Protein AF-A0A2I0N4V6-F1 (afdb_monomer)

Solvent-accessible surface area (backbone atoms only — not comparable to full-atom values): 14088 Å² total; per-residue (Å²): 135,83,80,84,74,88,67,88,78,75,67,76,87,75,94,71,85,88,76,89,64,88,66,80,96,83,69,76,48,72,68,58,48,54,39,37,42,25,68,52,88,46,103,85,51,80,75,53,73,47,81,49,60,59,88,53,53,82,50,56,56,70,70,54,62,50,59,61,52,52,48,50,40,54,75,69,60,39,62,35,36,45,32,38,36,56,22,25,16,49,41,85,88,52,44,59,81,28,33,33,38,42,53,48,71,45,84,61,58,86,86,66,81,54,67,79,57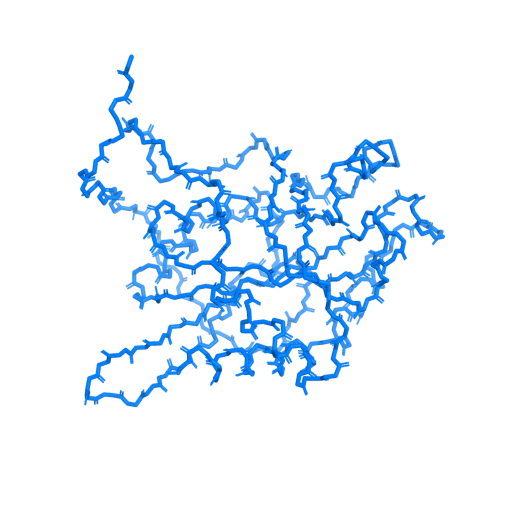,86,90,51,97,76,82,74,83,58,94,70,51,34,33,68,68,56,43,52,26,43,56,53,12,26,57,74,65,72,44,61,64,40,88,45,42,26,37,30,22,38,41,58,87,64,82,67,51,51,66,56,39,60,57,45,39,75,78,27,38,31,36,37,40,55,67,59,45,45,46,54,43,29,50,68,70,69,32,47,31,30,45,44,31,37,20,46,32,54,28,51,75,75,46,87,78,78,94,54,67,69,57,33,39,48,49,49,47,73,40,46,67,57,52,49,52,21,52,56,42,19,50,70,64,74,107

Mean predicted aligned error: 8.94 Å

Sequence (243 aa):
MSEVLTTDHSPPIPRYSSTSAFGALDSWRTSSAILSLATHSSPLTPHSSSLIPHPSLRVPPHLVNYRANIWALKAAKVDKIISVSAVGALKREIAPGEYVVVDDFIDLTKARQSTFFEMEKVHTDVSEPYDPKIRKALLSACKKAGAKAHNGGVYVCTEGPRFETKAEIRMMAQFGDVVGMTGVPEVVLANELKIPYANLCFAANYACGIGKGIMDESKIEKLCADSAKEITAILENAVKILD

Foldseek 3Di:
DDDPDPDPPDFDDDDDDDDDDADDPPDPADFWWKFFFAQDPDPPDPGDGDGGTDPCSPPQQLRDQLLVVLSVCVVVVGQAIEIEGAWAFLDPVQAAQAKEFAFAEDEPADRHPQDSPPPDDDDQDCVRLAAPLLSVLLVVLCVVLVGHYHYYWYEYAHQDPDADDPVVSVVCSVPGGIYHHHVPSNSVHCSNNPRHYIYIYRNLYHGPPPDDDDDDSVSSRVSSNVCSVSVVSSVVSSSVSVD

Nearest PDB structures (foldseek):
  1sd2-assembly1_A  TM=9.539E-01  e=6.572E-19  Homo sapiens
  4ns1-assembly1_C  TM=8.886E-01  e=6.888E-13  Porphyromonas gingivalis ATCC 33277
  8swt-assembly1_A  TM=8.855E-01  e=7.318E-13  Bacteroides fragilis NCTC 9343
  4ns1-assembly1_A  TM=8.868E-01  e=6.888E-13  Porphyromonas gingivalis ATCC 33277
  4uc0-assembly1_A  TM=8.911E-01  e=1.118E-12  Agrobacterium vitis

pLDDT: mean 80.83, std 23.88, range [23.27, 98.81]

Structure (mmCIF, N/CA/C/O backbone):
data_AF-A0A2I0N4V6-F1
#
_entry.id   AF-A0A2I0N4V6-F1
#
loop_
_atom_site.group_PDB
_atom_site.id
_atom_site.type_symbol
_atom_site.label_atom_id
_atom_site.label_alt_id
_atom_site.label_comp_id
_atom_site.label_asym_id
_atom_site.label_entity_id
_atom_site.label_seq_id
_atom_site.pdbx_PDB_ins_code
_atom_site.Cartn_x
_atom_site.Cartn_y
_atom_site.Cartn_z
_atom_site.occupancy
_atom_site.B_iso_or_equiv
_atom_site.auth_seq_id
_atom_site.auth_comp_id
_atom_site.auth_asym_id
_atom_site.auth_atom_id
_atom_site.pdbx_PDB_model_num
ATOM 1 N N . MET A 1 1 ? -7.223 -20.946 -27.477 1.00 34.16 1 MET A N 1
ATOM 2 C CA . MET A 1 1 ? -8.005 -21.371 -26.300 1.00 34.16 1 MET A CA 1
ATOM 3 C C . MET A 1 1 ? -7.003 -21.775 -25.235 1.00 34.16 1 MET A C 1
ATOM 5 O O . MET A 1 1 ? -6.326 -22.772 -25.428 1.00 34.16 1 MET A O 1
ATOM 9 N N . SER A 1 2 ? -6.781 -20.945 -24.217 1.00 28.52 2 SER A N 1
ATOM 10 C CA . SER A 1 2 ? -5.903 -21.276 -23.089 1.00 28.52 2 SER A CA 1
ATOM 11 C C . SER A 1 2 ? -6.759 -21.866 -21.975 1.00 28.52 2 SER A C 1
ATOM 13 O O . SER A 1 2 ? -7.630 -21.175 -21.451 1.00 28.52 2 SER A O 1
ATOM 15 N N . GLU A 1 3 ? -6.542 -23.142 -21.668 1.00 28.23 3 GLU A N 1
ATOM 16 C CA . GLU A 1 3 ? -7.126 -23.809 -20.506 1.00 28.23 3 GLU A CA 1
ATOM 17 C C . GLU A 1 3 ? -6.688 -23.083 -19.229 1.00 28.23 3 GLU A C 1
ATOM 19 O O . GLU A 1 3 ? -5.495 -22.903 -18.979 1.00 28.23 3 GLU A O 1
ATOM 24 N N . VAL A 1 4 ? -7.661 -22.655 -18.424 1.00 32.91 4 VAL A N 1
ATOM 25 C CA . VAL A 1 4 ? -7.439 -22.283 -17.025 1.00 32.91 4 VAL A CA 1
ATOM 26 C C . VAL A 1 4 ? -7.224 -23.599 -16.282 1.00 32.91 4 VAL A C 1
ATOM 28 O O . VAL A 1 4 ? -8.177 -24.289 -15.926 1.00 32.91 4 VAL A O 1
ATOM 31 N N . LEU A 1 5 ? -5.964 -24.009 -16.161 1.00 33.81 5 LEU A N 1
ATOM 32 C CA . LEU A 1 5 ? -5.581 -25.252 -15.501 1.00 33.81 5 LEU A CA 1
ATOM 33 C C . L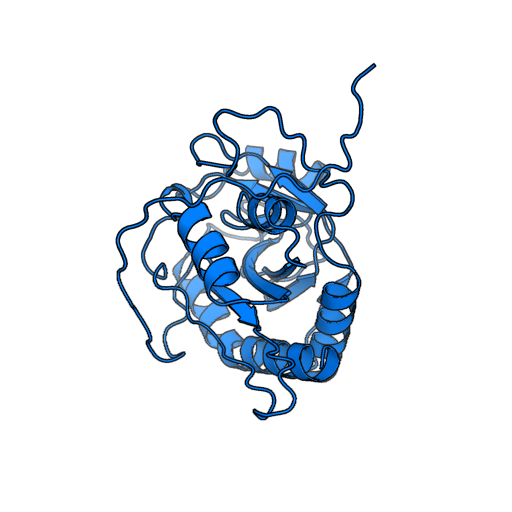EU A 1 5 ? -5.855 -25.143 -13.996 1.00 33.81 5 LEU A C 1
ATOM 35 O O . LEU A 1 5 ? -5.223 -24.372 -13.280 1.00 33.81 5 LEU A O 1
ATOM 39 N N . THR A 1 6 ? -6.802 -25.950 -13.518 1.00 35.00 6 THR A N 1
ATOM 40 C CA . THR A 1 6 ? -7.153 -26.136 -12.100 1.00 35.00 6 THR A CA 1
ATOM 41 C C . THR A 1 6 ? -6.227 -27.129 -11.382 1.00 35.00 6 THR A C 1
ATOM 43 O O . THR A 1 6 ? -6.567 -27.632 -10.312 1.00 35.00 6 THR A O 1
ATOM 46 N N . THR A 1 7 ? -5.075 -27.466 -11.963 1.00 41.91 7 THR A N 1
ATOM 47 C CA . THR A 1 7 ? -4.064 -28.331 -11.346 1.00 41.91 7 THR A CA 1
ATOM 48 C C . THR A 1 7 ? -3.260 -27.541 -10.314 1.00 41.91 7 THR A C 1
ATOM 50 O O . THR A 1 7 ? -2.830 -26.417 -10.564 1.00 41.91 7 THR A O 1
ATOM 53 N N . ASP A 1 8 ? -3.090 -28.113 -9.120 1.00 46.31 8 ASP A N 1
ATOM 54 C CA . ASP A 1 8 ? -2.369 -27.502 -8.000 1.00 46.31 8 ASP A CA 1
ATOM 55 C C . ASP A 1 8 ? -0.856 -27.459 -8.277 1.00 46.31 8 ASP A C 1
ATOM 57 O O . ASP A 1 8 ? -0.082 -28.293 -7.810 1.00 46.31 8 ASP A O 1
ATOM 61 N N . HIS A 1 9 ? -0.434 -26.500 -9.100 1.00 55.31 9 HIS A N 1
ATOM 62 C CA . HIS A 1 9 ? 0.969 -26.205 -9.363 1.00 55.31 9 HIS A CA 1
ATOM 63 C C . HIS A 1 9 ? 1.541 -25.421 -8.184 1.00 55.31 9 HIS A C 1
ATOM 65 O O . HIS A 1 9 ? 1.597 -24.193 -8.189 1.00 55.31 9 HIS A O 1
ATOM 71 N N . SER A 1 10 ? 1.933 -26.139 -7.132 1.00 60.56 10 SER A N 1
ATOM 72 C CA . SER A 1 10 ? 2.746 -25.539 -6.078 1.00 60.56 10 SER A CA 1
ATOM 73 C C . SER A 1 10 ? 4.097 -25.112 -6.673 1.00 60.56 10 SER A C 1
ATOM 75 O O . SER A 1 10 ? 4.767 -25.952 -7.278 1.00 60.56 10 SER A O 1
ATOM 77 N N . PRO A 1 11 ? 4.518 -23.843 -6.515 1.00 70.19 11 PRO A N 1
ATOM 78 C CA . PRO A 1 11 ? 5.786 -23.377 -7.061 1.00 70.19 11 PRO A CA 1
ATOM 79 C C . PRO A 1 11 ? 6.976 -24.153 -6.476 1.00 70.19 11 PRO A C 1
ATOM 81 O O . PRO A 1 11 ? 6.918 -24.609 -5.327 1.00 70.19 11 PRO A O 1
ATOM 84 N N . PRO A 1 12 ? 8.078 -24.294 -7.234 1.00 68.38 12 PRO A N 1
ATOM 85 C CA . PRO A 1 12 ? 9.273 -24.981 -6.760 1.00 68.38 12 PRO A CA 1
ATOM 86 C C . PRO A 1 12 ? 9.858 -24.282 -5.526 1.00 68.38 12 PRO A C 1
ATOM 88 O O . PRO A 1 12 ? 9.883 -23.055 -5.454 1.00 68.38 12 PRO A O 1
ATOM 91 N N . ILE A 1 13 ? 10.372 -25.066 -4.569 1.00 68.56 13 ILE A N 1
ATOM 92 C CA . ILE A 1 13 ? 10.986 -24.539 -3.340 1.00 68.56 13 ILE A CA 1
ATOM 93 C C . ILE A 1 13 ? 12.224 -23.700 -3.706 1.00 68.56 13 ILE A C 1
ATOM 95 O O . ILE A 1 13 ? 13.219 -24.267 -4.173 1.00 68.56 13 ILE A O 1
ATOM 99 N N . PRO A 1 14 ? 12.227 -22.375 -3.476 1.00 59.81 14 PRO A N 1
ATOM 100 C CA . PRO A 1 14 ? 13.377 -21.537 -3.757 1.00 59.81 14 PRO A CA 1
ATOM 101 C C . PRO A 1 14 ? 14.478 -21.774 -2.719 1.00 59.81 14 PRO A C 1
ATOM 103 O O . PRO A 1 14 ? 14.217 -21.994 -1.534 1.00 59.81 14 PRO A O 1
ATOM 106 N N . ARG A 1 15 ? 15.741 -21.672 -3.142 1.00 47.16 15 ARG A N 1
ATOM 107 C CA . ARG A 1 15 ? 16.895 -21.712 -2.234 1.00 47.16 15 ARG A CA 1
ATOM 108 C C . ARG A 1 15 ? 17.242 -20.293 -1.775 1.00 47.16 15 ARG A C 1
ATOM 110 O O . ARG A 1 15 ? 18.025 -19.616 -2.432 1.00 47.16 15 ARG A O 1
ATOM 117 N N . TYR A 1 16 ? 16.681 -19.848 -0.650 1.00 47.22 16 TYR A N 1
ATOM 118 C CA . TYR A 1 16 ? 17.104 -18.612 0.025 1.00 47.22 16 TYR A CA 1
ATOM 119 C C . TYR A 1 16 ? 18.023 -18.941 1.210 1.00 47.22 16 TYR A C 1
ATOM 121 O O . TYR A 1 16 ? 17.740 -19.858 1.979 1.00 47.22 16 TYR A O 1
ATOM 129 N N . SER A 1 17 ? 19.130 -18.208 1.377 1.00 32.28 17 SER A N 1
ATOM 130 C CA . S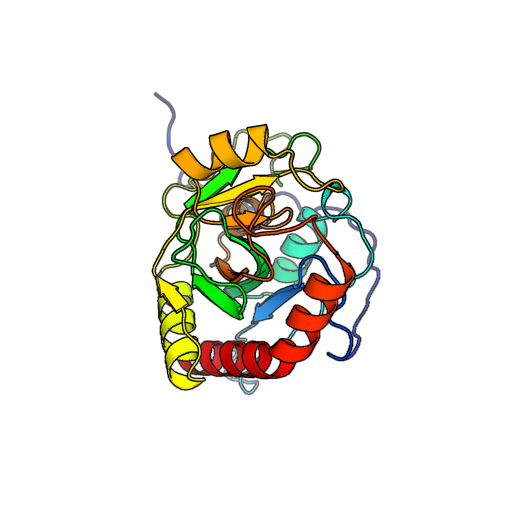ER A 1 17 ? 19.988 -18.338 2.561 1.00 32.28 17 SER A CA 1
ATOM 131 C C . SER A 1 17 ? 19.248 -17.809 3.790 1.00 32.28 17 SER A C 1
ATOM 133 O O . SER A 1 17 ? 18.878 -16.637 3.834 1.00 32.28 17 SER A O 1
ATOM 135 N N . SER A 1 18 ? 19.024 -18.664 4.786 1.00 25.48 18 SER A N 1
ATOM 136 C CA . SER A 1 18 ? 18.346 -18.311 6.031 1.00 25.48 18 SER A CA 1
ATOM 137 C C . SER A 1 18 ? 19.151 -17.271 6.812 1.00 25.48 18 SER A C 1
ATOM 139 O O . SER A 1 18 ? 20.192 -17.590 7.386 1.00 25.48 18 SER A O 1
ATOM 141 N N . THR A 1 19 ? 18.669 -16.034 6.880 1.00 26.81 19 THR A N 1
ATOM 142 C CA . THR A 1 19 ? 19.106 -15.086 7.910 1.00 26.81 19 THR A CA 1
ATOM 143 C C . THR A 1 19 ? 17.892 -14.741 8.756 1.00 26.81 19 THR A C 1
ATOM 145 O O . THR A 1 19 ? 16.997 -14.013 8.340 1.00 26.81 19 THR A O 1
ATOM 148 N N . SER A 1 20 ? 17.835 -15.360 9.932 1.00 26.20 20 SER A N 1
ATOM 149 C CA . SER A 1 20 ? 16.850 -15.111 10.978 1.00 26.20 20 SER A CA 1
ATOM 150 C C . SER A 1 20 ? 16.997 -13.686 11.510 1.00 26.20 20 SER A C 1
ATOM 152 O O . SER A 1 20 ? 18.073 -13.327 11.989 1.00 26.20 20 SER A O 1
ATOM 154 N N . ALA A 1 21 ? 15.925 -12.900 11.492 1.00 27.42 21 ALA A N 1
ATOM 155 C CA . ALA A 1 21 ? 15.871 -11.626 12.197 1.00 27.42 21 ALA A CA 1
ATOM 156 C C . ALA A 1 21 ? 14.503 -11.482 12.873 1.00 27.42 21 ALA A C 1
ATOM 158 O O . ALA A 1 21 ? 13.528 -11.058 12.262 1.00 27.42 21 ALA A O 1
ATOM 159 N N . PHE A 1 22 ? 14.449 -11.881 14.143 1.00 29.55 22 PHE A N 1
ATOM 160 C CA . PHE A 1 22 ? 13.361 -11.585 15.070 1.00 29.55 22 PHE A CA 1
ATOM 161 C C . PHE A 1 22 ? 13.787 -10.361 15.896 1.00 29.55 22 PHE A C 1
ATOM 163 O O . PHE A 1 22 ? 14.815 -10.415 16.568 1.00 29.55 22 PHE A O 1
ATOM 170 N N . GLY A 1 23 ? 13.046 -9.252 15.833 1.00 23.27 23 GLY A N 1
ATOM 171 C CA . GLY A 1 23 ? 13.370 -8.021 16.565 1.00 23.27 23 GLY A CA 1
ATOM 172 C C . GLY A 1 23 ? 12.141 -7.143 16.799 1.00 23.27 23 GLY A C 1
ATOM 173 O O . GLY A 1 23 ? 11.283 -7.055 15.937 1.00 23.27 23 GLY A O 1
ATOM 174 N N . ALA A 1 24 ? 12.040 -6.535 17.980 1.00 25.47 24 ALA A N 1
ATOM 175 C CA . ALA A 1 24 ? 10.867 -5.819 18.489 1.00 25.47 24 ALA A CA 1
ATOM 176 C C . ALA A 1 24 ? 10.372 -4.624 17.632 1.00 25.47 24 ALA A C 1
ATOM 178 O O . ALA A 1 24 ? 11.126 -4.021 16.872 1.00 25.47 24 ALA A O 1
ATOM 179 N N . LEU A 1 25 ? 9.093 -4.273 17.831 1.00 34.53 25 LEU A N 1
ATOM 180 C CA . LEU A 1 25 ? 8.233 -3.320 17.097 1.00 34.53 25 LEU A CA 1
ATOM 181 C C . LEU A 1 25 ? 8.638 -1.819 17.116 1.00 34.53 25 LEU A C 1
ATOM 183 O O . LEU A 1 25 ? 7.808 -0.961 16.826 1.00 34.53 25 LEU A O 1
ATOM 187 N N . ASP A 1 26 ? 9.887 -1.468 17.420 1.00 26.97 26 ASP A N 1
ATOM 188 C CA . ASP A 1 26 ? 10.257 -0.103 17.850 1.00 26.97 26 ASP A CA 1
ATOM 189 C C . ASP A 1 26 ? 10.891 0.809 16.778 1.00 26.97 26 ASP A C 1
ATOM 191 O O . ASP A 1 26 ? 11.512 1.822 17.101 1.00 26.97 26 ASP A O 1
ATOM 195 N N . SER A 1 27 ? 10.754 0.517 15.479 1.00 30.50 27 SER A N 1
ATOM 196 C CA . SER A 1 27 ? 11.331 1.409 14.454 1.00 30.50 27 SER A CA 1
ATOM 197 C C . SER A 1 27 ? 10.542 1.484 13.148 1.00 30.50 27 SER A C 1
ATOM 199 O O . SER A 1 27 ? 10.935 0.931 12.128 1.00 30.50 27 SER A O 1
ATOM 201 N N . TRP A 1 28 ? 9.450 2.251 13.151 1.00 37.38 28 TRP A N 1
ATOM 202 C CA . TRP A 1 28 ? 8.819 2.734 11.918 1.00 37.38 28 TRP A CA 1
ATOM 203 C C . TRP A 1 28 ? 9.679 3.851 11.314 1.00 37.38 28 TRP A C 1
ATOM 205 O O . TRP A 1 28 ? 9.475 5.034 11.577 1.00 37.38 28 TRP A O 1
ATOM 215 N N . ARG A 1 29 ? 10.686 3.468 10.528 1.00 33.78 29 ARG A N 1
ATOM 216 C CA . ARG A 1 29 ? 11.377 4.356 9.585 1.00 33.78 29 ARG A CA 1
ATOM 217 C C . ARG A 1 29 ? 11.128 3.789 8.178 1.00 33.78 29 ARG A C 1
ATOM 219 O O . ARG A 1 29 ? 11.288 2.592 7.971 1.00 33.78 29 ARG A O 1
ATOM 226 N N . THR A 1 30 ? 10.577 4.647 7.320 1.00 34.75 30 THR A N 1
ATOM 227 C CA . THR A 1 30 ? 10.167 4.527 5.895 1.00 34.75 30 THR A CA 1
ATOM 228 C C . THR A 1 30 ? 10.810 3.358 5.107 1.00 34.75 30 THR A C 1
ATOM 230 O O . THR A 1 30 ? 11.995 3.099 5.243 1.00 34.75 30 THR A O 1
ATOM 233 N N . SER A 1 31 ? 10.124 2.547 4.280 1.00 33.03 31 SER A N 1
ATOM 234 C CA . SER A 1 31 ? 9.113 2.870 3.247 1.00 33.03 31 SER A CA 1
ATOM 235 C C . SER A 1 31 ? 8.007 1.802 3.047 1.00 33.03 31 SER A C 1
ATOM 237 O O . SER A 1 31 ? 7.184 1.933 2.145 1.00 33.03 31 SER A O 1
ATOM 239 N N . SER A 1 32 ? 7.953 0.753 3.870 1.00 37.94 32 SER A N 1
ATOM 240 C CA . SER A 1 32 ? 6.849 -0.228 3.924 1.00 37.94 32 SER A CA 1
ATOM 241 C C . SER A 1 32 ? 7.093 -1.219 5.049 1.00 37.94 32 SER A C 1
ATOM 243 O O . SER A 1 32 ? 8.214 -1.712 5.184 1.00 37.94 32 SER A O 1
ATOM 245 N N . ALA A 1 33 ? 6.053 -1.555 5.805 1.00 42.47 33 ALA A N 1
ATOM 246 C CA . ALA A 1 33 ? 6.091 -2.659 6.750 1.00 42.47 33 ALA A CA 1
ATOM 247 C C . ALA A 1 33 ? 5.049 -3.691 6.311 1.00 42.47 33 ALA A C 1
ATOM 249 O O . ALA A 1 33 ? 3.849 -3.429 6.358 1.00 42.47 33 ALA A O 1
ATOM 250 N N . ILE A 1 34 ? 5.500 -4.875 5.894 1.00 45.84 34 ILE A N 1
ATOM 251 C CA . ILE A 1 34 ? 4.591 -6.016 5.781 1.00 45.84 34 ILE A CA 1
ATOM 252 C C . ILE A 1 34 ? 4.297 -6.456 7.204 1.00 45.84 34 ILE A C 1
ATOM 254 O O . ILE A 1 34 ? 5.197 -6.926 7.901 1.00 45.84 34 ILE A O 1
ATOM 258 N N . LEU A 1 35 ? 3.048 -6.314 7.630 1.00 44.44 35 LEU A N 1
ATOM 259 C CA . LEU A 1 35 ? 2.563 -7.074 8.760 1.00 44.44 35 LEU A CA 1
ATOM 260 C C . LEU A 1 35 ? 2.017 -8.401 8.230 1.00 44.44 35 LEU A C 1
ATOM 262 O O . LEU A 1 35 ? 1.402 -8.495 7.171 1.00 44.44 35 LEU A O 1
ATOM 266 N N . SER A 1 36 ? 2.271 -9.487 8.930 1.00 44.53 36 SER A N 1
ATOM 267 C CA . SER A 1 36 ? 1.682 -10.777 8.585 1.00 44.53 36 SER A CA 1
ATOM 268 C C . SER A 1 36 ? 1.059 -11.362 9.824 1.00 44.53 36 SER A C 1
ATOM 270 O O . SER A 1 36 ? 1.619 -11.228 10.907 1.00 44.53 36 SER A O 1
ATOM 272 N N . LEU A 1 37 ? -0.119 -11.956 9.657 1.00 46.84 37 LEU A N 1
ATOM 273 C CA . LEU A 1 37 ? -0.892 -12.535 10.740 1.00 46.84 37 LEU A CA 1
ATOM 274 C C . LEU A 1 37 ? -1.007 -14.030 10.483 1.00 46.84 37 LEU A C 1
ATOM 276 O O . LEU A 1 37 ? -1.790 -14.478 9.650 1.00 46.84 37 LEU A O 1
ATOM 280 N N . ALA A 1 38 ? -0.215 -14.819 11.201 1.00 44.28 38 ALA A N 1
ATOM 281 C CA . ALA A 1 38 ? -0.441 -16.254 11.265 1.00 44.28 38 ALA A CA 1
ATOM 282 C C . ALA A 1 38 ? -1.559 -16.522 12.281 1.00 44.28 38 ALA A C 1
ATOM 284 O O . ALA A 1 38 ? -1.411 -16.200 13.455 1.00 44.28 38 ALA A O 1
ATOM 285 N N . THR A 1 39 ? -2.669 -17.116 11.848 1.00 39.75 39 THR A N 1
ATOM 286 C CA . THR A 1 39 ? -3.715 -17.612 12.751 1.00 39.75 39 THR A CA 1
ATOM 287 C C . THR A 1 39 ? -3.592 -19.128 12.827 1.00 39.75 39 THR A C 1
ATOM 289 O O . THR A 1 39 ? -4.319 -19.841 12.147 1.00 39.75 39 THR A O 1
ATOM 292 N N . HIS A 1 40 ? -2.648 -19.649 13.618 1.00 38.28 40 HIS A N 1
ATOM 293 C CA . HIS A 1 40 ? -2.474 -21.102 13.726 1.00 38.28 40 HIS A CA 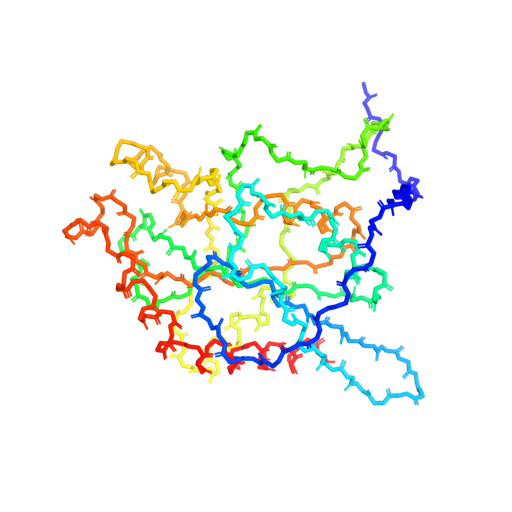1
ATOM 294 C C . HIS A 1 40 ? -3.746 -21.745 14.304 1.00 38.28 40 HIS A C 1
ATOM 296 O O . HIS A 1 40 ? -4.032 -21.625 15.494 1.00 38.28 40 HIS A O 1
ATOM 302 N N . SER A 1 41 ? -4.505 -22.448 13.465 1.00 33.19 41 SER A N 1
ATOM 303 C CA . SER A 1 41 ? -5.639 -23.277 13.876 1.00 33.19 41 SER A CA 1
ATOM 304 C C . SER A 1 41 ? -5.150 -24.708 14.116 1.00 33.19 41 SER A C 1
ATOM 306 O O . SER A 1 41 ? -5.430 -25.630 13.357 1.00 33.19 41 SER A O 1
ATOM 308 N N . SER A 1 42 ? -4.369 -24.899 15.183 1.00 32.78 42 SER A N 1
ATOM 309 C CA . SER A 1 42 ? -4.095 -26.233 15.727 1.00 32.78 42 SER A CA 1
ATOM 310 C C . SER A 1 42 ? -4.891 -26.404 17.022 1.00 32.78 42 SER A C 1
ATOM 312 O O . SER A 1 42 ? -4.763 -25.558 17.906 1.00 32.78 42 SER A O 1
ATOM 314 N N . PRO A 1 43 ? -5.672 -27.488 17.196 1.00 36.97 43 PRO A N 1
ATOM 315 C CA . PRO A 1 43 ? -6.494 -27.714 18.392 1.00 36.97 43 PRO A CA 1
ATOM 316 C C . PRO A 1 43 ? -5.687 -27.895 19.694 1.00 36.97 43 PRO A C 1
ATOM 318 O O . PRO A 1 43 ? -6.274 -28.100 20.752 1.00 36.97 43 PRO A O 1
ATOM 321 N N . LEU A 1 44 ? -4.352 -27.829 19.634 1.00 33.66 44 LEU A N 1
ATOM 322 C CA . LEU A 1 44 ? -3.439 -28.065 20.755 1.00 33.66 44 LEU A CA 1
ATOM 323 C C . LEU A 1 44 ? -2.615 -26.830 21.169 1.00 33.66 44 LEU A C 1
ATOM 325 O O . LEU A 1 44 ? -1.851 -26.917 22.127 1.00 33.66 44 LEU A O 1
ATOM 329 N N . THR A 1 45 ? -2.758 -25.684 20.494 1.00 32.00 45 THR A N 1
ATOM 330 C CA . THR A 1 45 ? -2.045 -24.440 20.843 1.00 32.00 45 THR A CA 1
ATOM 331 C C . THR A 1 45 ? -2.991 -23.240 20.776 1.00 32.00 45 THR A C 1
ATOM 333 O O . THR A 1 45 ? -3.690 -23.108 19.773 1.00 32.00 45 THR A O 1
ATOM 336 N N . PRO A 1 46 ? -3.024 -22.350 21.787 1.00 31.73 46 PRO A N 1
ATOM 337 C CA . PRO A 1 46 ? -3.852 -21.147 21.734 1.00 31.73 46 PRO A CA 1
ATOM 338 C C . PRO A 1 46 ? -3.454 -20.272 20.536 1.00 31.73 46 PRO A C 1
ATOM 340 O O . PRO A 1 46 ? -2.276 -20.223 20.175 1.00 31.73 46 PRO A O 1
ATOM 343 N N . HIS A 1 47 ? -4.437 -19.597 19.931 1.00 38.59 47 HIS A N 1
ATOM 344 C CA . HIS A 1 47 ? -4.266 -18.673 18.805 1.00 38.59 47 HIS A CA 1
ATOM 345 C C . HIS A 1 47 ? -3.085 -17.726 19.057 1.00 38.59 47 HIS A C 1
ATOM 347 O O . HIS A 1 47 ? -3.144 -16.863 19.931 1.00 38.59 47 HIS A O 1
ATOM 353 N N . SER A 1 48 ? -1.986 -17.906 18.324 1.00 38.69 48 SER A N 1
ATOM 354 C CA . SER A 1 48 ? -0.828 -17.019 18.411 1.00 38.69 48 SER A CA 1
ATOM 355 C C . SER A 1 48 ? -0.805 -16.140 17.174 1.00 38.69 48 SER A C 1
ATOM 357 O O . SER A 1 48 ? -0.277 -16.533 16.139 1.00 38.69 48 SER A O 1
ATOM 359 N N . SER A 1 49 ? -1.399 -14.953 17.281 1.00 44.97 49 SER A N 1
ATOM 360 C CA . SER A 1 49 ? -1.178 -13.877 16.323 1.00 44.97 49 SER A CA 1
ATOM 361 C C . SER A 1 49 ? 0.228 -13.320 16.548 1.00 44.97 49 SER A C 1
ATOM 363 O O . SER A 1 49 ? 0.465 -12.594 17.516 1.00 44.97 49 SER A O 1
ATOM 365 N N . SER A 1 50 ? 1.183 -13.680 15.697 1.00 41.59 50 SER A N 1
ATOM 366 C CA . SER A 1 50 ? 2.527 -13.105 15.744 1.00 41.59 50 SER A CA 1
ATOM 367 C C . SER A 1 50 ? 2.642 -11.971 14.730 1.00 41.59 50 SER A C 1
ATOM 369 O O . SER A 1 50 ? 2.501 -12.174 13.530 1.00 41.59 50 SER A O 1
ATOM 371 N N . LEU A 1 51 ? 2.905 -10.758 15.222 1.00 44.50 51 LEU A N 1
ATOM 372 C CA . LEU A 1 51 ? 3.374 -9.651 14.392 1.00 44.50 51 LEU A CA 1
ATOM 373 C C . LEU A 1 51 ? 4.803 -10.003 13.973 1.00 44.50 51 LEU A C 1
ATOM 375 O O . LEU A 1 51 ? 5.703 -9.965 14.810 1.00 44.50 51 LEU A O 1
ATOM 379 N N . ILE A 1 52 ? 5.014 -10.401 12.718 1.00 44.47 52 ILE A N 1
ATOM 380 C CA . ILE A 1 52 ? 6.363 -10.656 12.197 1.00 44.47 52 ILE A CA 1
ATOM 381 C C . ILE A 1 52 ? 6.916 -9.325 11.664 1.00 44.47 52 ILE A C 1
ATOM 383 O O . ILE A 1 52 ? 6.399 -8.821 10.668 1.00 44.47 52 ILE A O 1
ATOM 387 N N . PRO A 1 53 ? 7.938 -8.728 12.301 1.00 40.69 53 PRO A N 1
ATOM 388 C CA . PRO A 1 53 ? 8.564 -7.515 11.803 1.00 40.69 53 PRO A CA 1
ATOM 389 C C . PRO A 1 53 ? 9.448 -7.841 10.600 1.00 40.69 53 PRO A C 1
ATOM 391 O O . PRO A 1 53 ? 10.230 -8.793 10.613 1.00 40.69 53 PRO A O 1
ATOM 394 N N . HIS A 1 54 ? 9.336 -7.034 9.549 1.00 46.59 54 HIS A N 1
ATOM 395 C CA . HIS A 1 54 ? 10.123 -7.222 8.341 1.00 46.59 54 HIS A CA 1
ATOM 396 C C . HIS A 1 54 ? 11.568 -6.712 8.532 1.00 46.59 54 HIS A C 1
ATOM 398 O O . HIS A 1 54 ? 11.765 -5.558 8.915 1.00 46.59 54 HIS A O 1
ATOM 404 N N . PRO A 1 55 ? 12.607 -7.491 8.171 1.00 34.53 55 PRO A N 1
ATOM 405 C CA . PRO A 1 55 ? 14.008 -7.058 8.261 1.00 34.53 55 PRO A CA 1
ATOM 406 C C . PRO A 1 55 ? 14.434 -5.931 7.291 1.00 34.53 55 PRO A C 1
ATOM 408 O O . PRO A 1 55 ? 15.599 -5.540 7.297 1.00 34.53 55 PRO A O 1
ATOM 411 N N . SER A 1 56 ? 13.544 -5.392 6.446 1.00 43.34 56 SER A N 1
ATOM 412 C CA . SER A 1 56 ? 13.906 -4.504 5.327 1.00 43.34 56 SER A CA 1
ATOM 413 C C . SER A 1 56 ? 13.726 -3.016 5.606 1.00 43.34 56 SER A C 1
ATOM 415 O O . SER A 1 56 ? 13.755 -2.233 4.662 1.00 43.34 56 SER A O 1
ATOM 417 N N . LEU A 1 57 ? 13.616 -2.598 6.870 1.00 51.50 57 LEU A N 1
ATOM 418 C CA . LEU A 1 57 ? 13.458 -1.189 7.283 1.00 51.50 57 LEU A CA 1
ATOM 419 C C . LEU A 1 57 ? 14.603 -0.249 6.825 1.00 51.50 57 LEU A C 1
ATOM 421 O O . LEU A 1 57 ? 14.625 0.923 7.179 1.00 51.50 57 LEU A O 1
ATOM 425 N N . ARG A 1 58 ? 15.589 -0.755 6.069 1.00 59.19 58 ARG A N 1
ATOM 426 C CA . ARG A 1 58 ? 16.700 0.004 5.469 1.00 59.19 58 ARG A CA 1
ATOM 427 C C . ARG A 1 58 ? 16.990 -0.339 4.003 1.00 59.19 58 ARG A C 1
ATOM 429 O O . ARG A 1 58 ? 17.970 0.158 3.454 1.00 59.19 58 ARG A O 1
ATOM 436 N N . VAL A 1 59 ? 16.200 -1.211 3.376 1.00 78.06 59 VAL A N 1
ATOM 437 C CA . VAL A 1 59 ? 16.431 -1.641 1.990 1.00 78.06 59 VAL A CA 1
ATOM 438 C C . VAL A 1 59 ? 15.550 -0.798 1.067 1.00 78.06 59 VAL A C 1
ATOM 440 O O . VAL A 1 59 ? 14.337 -0.770 1.274 1.00 78.06 59 VAL A O 1
ATOM 443 N N . PRO A 1 60 ? 16.116 -0.120 0.051 1.00 85.56 60 PRO A N 1
ATOM 444 C CA . PRO A 1 60 ? 15.320 0.592 -0.942 1.00 85.56 60 PRO A CA 1
ATOM 445 C C . PRO A 1 60 ? 14.262 -0.327 -1.574 1.00 85.56 60 PRO A C 1
ATOM 447 O O . PRO A 1 60 ? 14.584 -1.487 -1.839 1.00 85.56 60 PRO A O 1
ATOM 450 N N . PRO A 1 61 ? 13.048 0.162 -1.893 1.00 88.00 61 PRO A N 1
ATOM 451 C CA . PRO A 1 61 ? 11.949 -0.684 -2.373 1.00 88.00 61 PRO A CA 1
ATOM 452 C C . PRO A 1 61 ? 12.316 -1.614 -3.539 1.00 88.00 61 PRO A C 1
ATOM 454 O O . PRO A 1 61 ? 12.031 -2.805 -3.506 1.00 88.00 61 PRO A O 1
ATOM 457 N N . HIS A 1 62 ? 13.051 -1.105 -4.529 1.00 87.31 62 HIS A N 1
ATOM 458 C CA . HIS A 1 62 ? 13.502 -1.869 -5.699 1.00 87.31 62 HIS A CA 1
ATOM 459 C C . HIS A 1 62 ? 14.522 -2.987 -5.396 1.00 87.31 62 HIS A C 1
ATOM 461 O O . HIS A 1 62 ? 14.781 -3.823 -6.258 1.00 87.31 62 HIS A O 1
ATOM 467 N N . LEU A 1 63 ? 15.117 -3.012 -4.196 1.00 88.94 63 LEU A N 1
ATOM 468 C CA . LEU A 1 63 ? 16.062 -4.045 -3.747 1.00 88.94 63 LEU A CA 1
ATOM 469 C C . LEU A 1 63 ? 15.453 -5.009 -2.721 1.00 88.94 63 LEU A C 1
ATOM 471 O O . LEU A 1 63 ? 16.131 -5.936 -2.274 1.00 88.94 63 LEU A O 1
ATOM 475 N N . VAL A 1 64 ? 14.195 -4.806 -2.320 1.00 86.69 64 VAL A N 1
ATOM 476 C CA . VAL A 1 64 ? 13.516 -5.718 -1.399 1.00 86.69 64 VAL A CA 1
ATOM 477 C C . VAL A 1 64 ? 13.327 -7.071 -2.084 1.00 86.69 64 VAL A C 1
ATOM 479 O O . VAL A 1 64 ? 12.819 -7.171 -3.200 1.00 86.69 64 VAL A O 1
ATOM 482 N N . ASN A 1 65 ? 13.718 -8.144 -1.397 1.00 89.00 65 ASN A N 1
ATOM 483 C CA . ASN A 1 65 ? 13.526 -9.502 -1.894 1.00 89.00 65 ASN A CA 1
ATOM 484 C C . ASN A 1 65 ? 12.107 -10.004 -1.577 1.00 89.00 65 ASN A C 1
ATOM 486 O O . ASN A 1 65 ? 11.910 -10.842 -0.697 1.00 89.00 65 ASN A O 1
ATOM 490 N N . TYR A 1 66 ? 11.117 -9.482 -2.304 1.00 90.75 66 TYR A N 1
ATOM 491 C CA . TYR A 1 66 ? 9.698 -9.793 -2.094 1.00 90.75 66 TYR A CA 1
ATOM 492 C C . TYR A 1 66 ? 9.393 -11.294 -2.159 1.00 90.75 66 TYR A C 1
ATOM 494 O O . TYR A 1 66 ? 8.627 -11.797 -1.338 1.00 90.75 66 TYR A O 1
ATOM 502 N N . ARG A 1 67 ? 10.039 -12.033 -3.073 1.00 91.94 67 ARG A N 1
ATOM 503 C CA . ARG A 1 67 ? 9.880 -13.491 -3.176 1.00 91.94 67 ARG A CA 1
ATOM 504 C C . ARG A 1 67 ? 10.323 -14.195 -1.900 1.00 91.94 67 ARG A C 1
ATOM 506 O O . ARG A 1 67 ? 9.583 -15.029 -1.389 1.00 91.94 67 ARG A O 1
ATOM 513 N N . ALA A 1 68 ? 11.491 -13.843 -1.359 1.00 87.69 68 ALA A N 1
ATOM 514 C CA . ALA A 1 68 ? 11.966 -14.427 -0.107 1.00 87.69 68 ALA A CA 1
ATOM 515 C C . ALA A 1 68 ? 11.028 -14.109 1.062 1.00 87.69 68 ALA A C 1
ATOM 517 O O . ALA A 1 68 ? 10.742 -14.998 1.860 1.00 87.69 68 ALA A O 1
ATOM 518 N N . ASN A 1 69 ? 10.509 -12.880 1.135 1.00 87.00 69 ASN A N 1
ATOM 519 C CA . ASN A 1 69 ? 9.586 -12.476 2.196 1.00 87.00 69 ASN A CA 1
ATOM 520 C C . ASN A 1 69 ? 8.283 -13.284 2.140 1.00 87.00 69 ASN A C 1
ATOM 522 O O . ASN A 1 69 ? 7.917 -13.937 3.114 1.00 87.00 69 ASN A O 1
ATOM 526 N N . ILE A 1 70 ? 7.614 -13.296 0.984 1.00 89.62 70 ILE A N 1
ATOM 527 C CA . ILE A 1 70 ? 6.350 -14.016 0.796 1.00 89.62 70 ILE A CA 1
ATOM 528 C C . ILE A 1 70 ? 6.549 -15.531 0.955 1.00 89.62 70 ILE A C 1
ATOM 530 O O . ILE A 1 70 ? 5.736 -16.203 1.594 1.00 89.62 70 ILE A O 1
ATOM 534 N N . TRP A 1 71 ? 7.669 -16.077 0.471 1.00 88.12 71 TRP A N 1
ATOM 535 C CA . TRP A 1 71 ? 7.998 -17.486 0.672 1.00 88.12 71 TRP A CA 1
ATOM 536 C C . TRP A 1 71 ? 8.239 -17.830 2.144 1.00 88.12 71 TRP A C 1
ATOM 538 O O . TRP A 1 71 ? 7.777 -18.868 2.616 1.00 88.12 71 TRP A O 1
ATOM 548 N N . ALA A 1 72 ? 8.935 -16.970 2.891 1.00 85.75 72 ALA A N 1
ATOM 549 C CA . ALA A 1 72 ? 9.160 -17.173 4.319 1.00 85.75 72 ALA A CA 1
ATOM 550 C C . ALA A 1 72 ? 7.834 -17.215 5.093 1.00 85.75 72 ALA A C 1
ATOM 552 O O . ALA A 1 72 ? 7.662 -18.072 5.958 1.00 85.75 72 ALA A O 1
ATOM 553 N N . LEU A 1 73 ? 6.870 -16.361 4.733 1.00 86.50 73 LEU A N 1
ATOM 554 C CA . LEU A 1 73 ? 5.522 -16.374 5.308 1.00 86.50 73 LEU A CA 1
ATOM 555 C C . LEU A 1 73 ? 4.762 -17.662 4.963 1.00 86.50 73 LEU A C 1
ATOM 557 O O . LEU A 1 73 ? 4.169 -18.282 5.848 1.00 86.50 73 LEU A O 1
ATOM 561 N N . LYS A 1 74 ? 4.845 -18.127 3.708 1.00 87.25 74 LYS A N 1
ATOM 562 C CA . LYS A 1 74 ? 4.288 -19.429 3.305 1.00 87.25 74 LYS A CA 1
ATOM 563 C C . LYS A 1 74 ? 4.901 -20.577 4.104 1.00 87.25 74 LYS A C 1
ATOM 565 O O . LYS A 1 74 ? 4.171 -21.426 4.612 1.00 87.25 74 LYS A O 1
ATOM 570 N N . ALA A 1 75 ? 6.227 -20.600 4.236 1.00 85.69 75 ALA A N 1
ATOM 571 C CA . ALA A 1 75 ? 6.957 -21.619 4.988 1.00 85.69 75 ALA A CA 1
ATOM 572 C C . ALA A 1 75 ? 6.605 -21.594 6.485 1.00 85.69 75 ALA A C 1
ATOM 574 O O . ALA A 1 75 ? 6.506 -22.648 7.113 1.00 85.69 75 ALA A O 1
ATOM 575 N N . ALA A 1 76 ? 6.340 -20.405 7.034 1.00 83.00 76 ALA A N 1
ATOM 576 C CA . ALA A 1 76 ? 5.823 -20.209 8.387 1.00 83.00 76 ALA A CA 1
ATOM 577 C C . ALA A 1 76 ? 4.330 -20.569 8.543 1.00 83.00 76 ALA A C 1
ATOM 579 O O . ALA A 1 76 ? 3.799 -20.460 9.647 1.00 83.00 76 ALA A O 1
ATOM 580 N N . LYS A 1 77 ? 3.660 -21.027 7.472 1.00 88.75 77 LYS A N 1
ATOM 581 C CA . LYS A 1 77 ? 2.230 -21.380 7.439 1.00 88.75 77 LYS A CA 1
ATOM 582 C C . LYS A 1 77 ? 1.325 -20.222 7.866 1.00 88.75 77 LYS A C 1
ATOM 584 O O . LYS A 1 77 ? 0.388 -20.401 8.637 1.00 88.75 77 LYS A O 1
ATOM 589 N N . VAL A 1 78 ? 1.643 -19.022 7.392 1.00 85.06 78 VAL A N 1
ATOM 590 C CA . VAL A 1 78 ? 0.769 -17.856 7.532 1.00 85.06 78 VAL A CA 1
ATOM 591 C C . VAL A 1 78 ? -0.452 -18.045 6.633 1.00 85.06 78 VAL A C 1
ATOM 593 O O . VAL A 1 78 ? -0.307 -18.294 5.437 1.00 85.06 78 VAL A O 1
ATOM 596 N N . ASP A 1 79 ? -1.647 -17.897 7.206 1.00 88.12 79 ASP A N 1
ATOM 597 C CA . ASP A 1 79 ? -2.908 -18.059 6.473 1.00 88.12 79 ASP A CA 1
ATOM 598 C C . ASP A 1 79 ? -3.409 -16.756 5.840 1.00 88.12 79 ASP A C 1
ATOM 600 O O . ASP A 1 79 ? -4.223 -16.804 4.923 1.00 88.12 79 ASP A O 1
ATOM 604 N N . LYS A 1 80 ? -2.992 -15.590 6.359 1.00 91.62 80 LYS A N 1
ATOM 605 C CA . LYS A 1 80 ? -3.449 -14.264 5.912 1.00 91.62 80 LYS A CA 1
ATOM 606 C C . LYS A 1 80 ? -2.336 -13.223 6.054 1.00 91.62 80 LYS A C 1
ATOM 608 O O . LYS A 1 80 ? -1.603 -13.206 7.041 1.00 91.62 80 LYS A O 1
ATOM 613 N N . ILE A 1 81 ? -2.237 -12.305 5.101 1.00 93.75 81 ILE A N 1
ATOM 614 C CA . ILE A 1 81 ? -1.251 -11.219 5.112 1.00 93.75 81 ILE A CA 1
ATOM 615 C C . ILE A 1 81 ? -1.982 -9.872 5.127 1.00 93.75 81 ILE A C 1
ATOM 617 O O . ILE A 1 81 ? -2.914 -9.649 4.355 1.00 93.75 81 ILE A O 1
ATOM 621 N N . ILE A 1 82 ? -1.549 -8.967 6.010 1.00 94.25 82 ILE A N 1
ATOM 622 C CA . ILE A 1 82 ? -2.031 -7.582 6.076 1.00 94.25 82 ILE A CA 1
ATOM 623 C C . ILE A 1 82 ? -0.835 -6.653 5.905 1.00 94.25 82 ILE A C 1
ATOM 625 O O . ILE A 1 82 ? -0.136 -6.348 6.862 1.00 94.25 82 ILE A O 1
ATOM 629 N N . SER A 1 83 ? -0.596 -6.159 4.702 1.00 91.69 83 SER A N 1
ATOM 630 C CA . SER A 1 83 ? 0.481 -5.193 4.493 1.00 91.69 83 SER A CA 1
ATOM 631 C C . SER A 1 83 ? 0.081 -3.791 4.949 1.00 91.69 83 SER A C 1
ATOM 633 O O . SER A 1 83 ? -1.099 -3.432 4.907 1.00 91.69 83 SER A O 1
ATOM 635 N N . VAL A 1 84 ? 1.062 -2.992 5.378 1.00 92.25 84 VAL A N 1
ATOM 636 C CA . VAL A 1 84 ? 0.889 -1.562 5.646 1.00 92.25 84 VAL A CA 1
ATOM 637 C C . VAL A 1 84 ? 1.884 -0.764 4.815 1.00 92.25 84 VAL A C 1
ATOM 639 O O . VAL A 1 84 ? 3.105 -0.907 4.931 1.00 92.25 84 VAL A O 1
ATOM 642 N N . SER A 1 85 ? 1.351 0.134 3.993 1.00 90.25 85 SER A N 1
ATOM 643 C CA . SER A 1 85 ? 2.143 0.959 3.081 1.00 90.25 85 SER A CA 1
ATOM 644 C C . SER A 1 85 ? 1.997 2.438 3.411 1.00 90.25 85 SER A C 1
ATOM 646 O O . SER A 1 85 ? 0.883 2.952 3.434 1.00 90.25 85 SER A O 1
ATOM 648 N N . ALA A 1 86 ? 3.110 3.148 3.597 1.00 91.69 86 ALA A N 1
ATOM 649 C CA . ALA A 1 86 ? 3.100 4.608 3.540 1.00 91.69 86 ALA A CA 1
ATOM 650 C C . ALA A 1 86 ? 3.003 5.041 2.069 1.00 91.69 86 ALA A C 1
ATOM 652 O O . ALA A 1 86 ? 3.784 4.576 1.236 1.00 91.69 86 ALA A O 1
ATOM 653 N N . VAL A 1 87 ? 2.039 5.901 1.746 1.00 96.75 87 VAL A N 1
ATOM 654 C CA . VAL A 1 87 ? 1.734 6.296 0.363 1.00 96.75 87 VAL A CA 1
ATOM 655 C C . VAL A 1 87 ? 1.559 7.803 0.214 1.00 96.75 87 VAL A C 1
ATOM 657 O O . VAL A 1 87 ? 1.200 8.510 1.158 1.00 96.75 87 VAL A O 1
ATOM 660 N N . GLY A 1 88 ? 1.765 8.285 -1.009 1.00 97.38 88 GLY A N 1
ATOM 661 C CA . GLY A 1 88 ? 1.342 9.610 -1.434 1.00 97.38 88 GLY A CA 1
ATOM 662 C C . GLY A 1 88 ? -0.101 9.586 -1.940 1.00 97.38 88 GLY A C 1
ATOM 663 O O . GLY A 1 88 ? -0.437 8.793 -2.814 1.00 97.38 88 GLY A O 1
ATOM 664 N N . ALA A 1 89 ? -0.954 10.479 -1.450 1.00 98.12 89 ALA A N 1
ATOM 665 C CA . ALA A 1 89 ? -2.309 10.646 -1.964 1.00 98.12 89 ALA A CA 1
ATOM 666 C C . ALA A 1 89 ? -2.299 11.319 -3.349 1.00 98.12 89 ALA A C 1
ATOM 668 O O . ALA A 1 89 ? -1.720 12.400 -3.515 1.00 98.12 89 ALA A O 1
ATOM 669 N N . LEU A 1 90 ? -2.958 10.690 -4.331 1.00 98.31 90 LEU A N 1
ATOM 670 C CA . LEU A 1 90 ? -3.165 11.213 -5.690 1.00 98.31 90 LEU A CA 1
ATOM 671 C C . LEU A 1 90 ? -4.444 12.061 -5.811 1.00 98.31 90 LEU A C 1
ATOM 673 O O . LEU A 1 90 ? -4.656 12.734 -6.823 1.00 98.31 90 LEU A O 1
ATOM 677 N N . LYS A 1 91 ? -5.272 12.064 -4.765 1.00 97.31 91 LYS A N 1
ATOM 678 C CA . LYS A 1 91 ? -6.547 12.779 -4.677 1.00 97.31 91 LYS A CA 1
ATOM 679 C C . LYS A 1 91 ? -6.559 13.722 -3.474 1.00 97.31 91 LYS A C 1
ATOM 681 O O . LYS A 1 91 ? -5.853 13.490 -2.497 1.00 97.31 91 LYS A O 1
ATOM 686 N N . ARG A 1 92 ? -7.334 14.810 -3.534 1.00 96.25 92 ARG A N 1
ATOM 687 C CA . ARG A 1 92 ? -7.365 15.833 -2.462 1.00 96.25 92 ARG A CA 1
ATOM 688 C C . ARG A 1 92 ? -8.274 15.453 -1.297 1.00 96.25 92 ARG A C 1
ATOM 690 O O . ARG A 1 92 ? -8.117 15.972 -0.202 1.00 96.25 92 ARG A O 1
ATOM 697 N N . GLU A 1 93 ? -9.232 14.583 -1.553 1.00 96.75 93 GLU A N 1
ATOM 698 C CA . GLU A 1 93 ? -10.174 14.023 -0.594 1.00 96.75 93 GLU A CA 1
ATOM 699 C C . GLU A 1 93 ? -9.530 12.996 0.350 1.00 96.75 93 GLU A C 1
ATOM 701 O O . GLU A 1 93 ? -10.086 12.739 1.418 1.00 96.75 93 GLU A O 1
ATOM 706 N N . ILE A 1 94 ? -8.356 12.463 -0.019 1.00 98.06 94 ILE A N 1
ATOM 707 C CA . ILE A 1 94 ? -7.518 11.584 0.804 1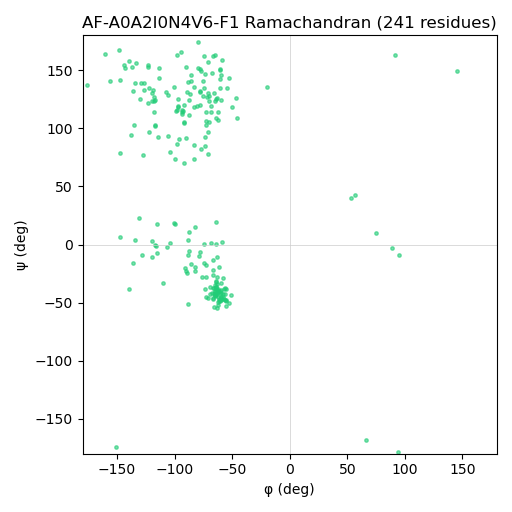.00 98.06 94 ILE A CA 1
ATOM 708 C C . ILE A 1 94 ? -6.453 12.456 1.472 1.00 98.06 94 ILE A C 1
ATOM 710 O O . ILE A 1 94 ? -5.392 12.721 0.903 1.00 98.06 94 ILE A O 1
ATOM 714 N N . ALA A 1 95 ? -6.755 12.964 2.665 1.00 97.25 95 ALA A N 1
ATOM 715 C CA . ALA A 1 95 ? -5.829 13.846 3.366 1.00 97.25 95 ALA A CA 1
ATOM 716 C C . ALA A 1 95 ? -4.673 13.057 4.011 1.00 97.25 95 ALA A C 1
ATOM 718 O O . ALA A 1 95 ? -4.871 11.921 4.444 1.00 97.25 95 ALA A O 1
ATOM 719 N N . PRO A 1 96 ? -3.468 13.646 4.137 1.00 96.50 96 PRO A N 1
ATOM 720 C CA . PRO A 1 96 ? -2.409 13.050 4.937 1.00 96.50 96 PRO A CA 1
ATOM 721 C C . PRO A 1 96 ? -2.874 12.766 6.371 1.00 96.50 96 PRO A C 1
ATOM 723 O O . PRO A 1 96 ? -3.505 13.623 6.990 1.00 96.50 96 PRO A O 1
ATOM 726 N N . GLY A 1 97 ? -2.556 11.580 6.887 1.00 96.50 97 GLY A N 1
ATOM 727 C CA . GLY A 1 97 ? -3.070 11.056 8.154 1.00 96.50 97 GLY A CA 1
ATOM 728 C C . GLY A 1 97 ? -4.303 10.154 8.007 1.00 96.50 97 GLY A C 1
ATOM 729 O O . GLY A 1 97 ? -4.705 9.523 8.978 1.00 96.50 97 GLY A O 1
ATOM 730 N N . GLU A 1 98 ? -4.904 10.074 6.817 1.00 98.31 98 GLU A N 1
ATOM 731 C CA . GLU A 1 98 ? -6.024 9.171 6.532 1.00 98.31 98 GLU A CA 1
ATOM 732 C C . GLU A 1 98 ? -5.550 7.842 5.930 1.00 98.31 98 GLU A C 1
ATOM 734 O O . GLU A 1 98 ? -4.413 7.696 5.469 1.00 98.31 98 GLU A O 1
ATOM 739 N N . TYR A 1 99 ? -6.452 6.863 5.914 1.00 98.62 99 TYR A N 1
ATOM 740 C CA . TYR A 1 99 ? -6.176 5.511 5.442 1.00 98.62 99 TYR A CA 1
ATOM 741 C C . TYR A 1 99 ? -6.954 5.183 4.171 1.00 98.62 99 TYR A C 1
ATOM 743 O O . TYR A 1 99 ? -8.064 5.665 3.973 1.00 98.62 99 TYR A O 1
ATOM 751 N N . VAL A 1 100 ? -6.418 4.299 3.339 1.00 98.81 100 VAL A N 1
ATOM 752 C CA . VAL A 1 100 ? -7.108 3.732 2.176 1.00 98.81 100 VAL A CA 1
ATOM 753 C C . VAL A 1 100 ? -6.961 2.217 2.227 1.00 98.81 100 VAL A C 1
ATOM 755 O O . VAL A 1 100 ? -5.849 1.698 2.306 1.00 98.81 100 VAL A O 1
ATOM 758 N N . VAL A 1 101 ? -8.081 1.498 2.187 1.00 98.62 101 VAL A N 1
ATOM 759 C CA . VAL A 1 101 ? -8.091 0.036 2.049 1.00 98.62 101 VAL A CA 1
ATOM 760 C C . VAL A 1 101 ? -8.327 -0.281 0.575 1.00 98.62 101 VAL A C 1
ATOM 762 O O . VAL A 1 101 ? -9.470 -0.428 0.130 1.00 98.62 101 VAL A O 1
ATOM 765 N N . VAL A 1 102 ? -7.229 -0.313 -0.178 1.00 98.62 102 VAL A N 1
ATOM 766 C CA . VAL A 1 102 ? -7.218 -0.454 -1.644 1.00 98.62 102 VAL A CA 1
ATOM 767 C C . VAL A 1 102 ? -7.865 -1.770 -2.097 1.00 98.62 102 VAL A C 1
ATOM 769 O O . VAL A 1 102 ? -7.884 -2.751 -1.347 1.00 98.62 102 VAL A O 1
ATOM 772 N N . ASP A 1 103 ? -8.457 -1.767 -3.290 1.00 98.50 103 ASP A N 1
ATOM 773 C CA . ASP A 1 103 ? -9.029 -2.946 -3.969 1.00 98.50 103 ASP A CA 1
ATOM 774 C C . ASP A 1 103 ? -8.388 -3.258 -5.315 1.00 98.50 103 ASP A C 1
ATOM 776 O O . ASP A 1 103 ? -8.625 -4.347 -5.832 1.00 98.50 103 ASP A O 1
ATOM 780 N N . ASP A 1 104 ? -7.559 -2.371 -5.853 1.00 98.56 104 ASP A N 1
ATOM 781 C CA . ASP A 1 104 ? -6.913 -2.598 -7.140 1.00 98.56 104 ASP A CA 1
ATOM 782 C C . ASP A 1 104 ? -5.528 -1.939 -7.190 1.00 98.56 104 ASP A C 1
ATOM 784 O O . ASP A 1 104 ? -5.165 -1.141 -6.314 1.00 98.56 104 ASP A O 1
ATOM 788 N N . PHE A 1 105 ? -4.730 -2.282 -8.198 1.00 98.62 105 PHE A N 1
ATOM 789 C CA . PHE A 1 105 ? -3.411 -1.707 -8.395 1.00 98.62 105 PHE A CA 1
ATOM 790 C C . PHE A 1 105 ? -3.043 -1.506 -9.868 1.00 98.62 105 PHE A C 1
ATOM 792 O O . PHE A 1 105 ? -3.485 -2.210 -10.767 1.00 98.62 105 PHE A O 1
ATOM 799 N N . ILE A 1 106 ? -2.144 -0.552 -10.103 1.00 98.75 106 ILE A N 1
ATOM 800 C CA . ILE A 1 106 ? -1.449 -0.354 -11.375 1.00 98.75 106 ILE A CA 1
ATOM 801 C C . ILE A 1 106 ? 0.041 -0.556 -11.120 1.00 98.75 106 ILE A C 1
ATOM 803 O O . ILE A 1 106 ? 0.632 0.127 -10.282 1.00 98.75 106 ILE A O 1
ATOM 807 N N . ASP A 1 107 ? 0.657 -1.477 -11.857 1.00 98.31 107 ASP A N 1
ATOM 808 C CA . ASP A 1 107 ? 2.086 -1.763 -11.753 1.00 98.31 107 ASP A CA 1
ATOM 809 C C . ASP A 1 107 ? 2.898 -0.944 -12.767 1.00 98.31 107 ASP A C 1
ATOM 811 O O . ASP A 1 107 ? 2.770 -1.122 -13.978 1.00 98.31 107 ASP A O 1
ATOM 815 N N . LEU A 1 108 ? 3.742 -0.038 -12.266 1.00 98.00 108 LEU A N 1
ATOM 816 C CA . LEU A 1 108 ? 4.730 0.718 -13.045 1.00 98.00 108 LEU A CA 1
ATOM 817 C C . LEU A 1 108 ? 6.174 0.370 -12.634 1.00 98.00 108 LEU A C 1
ATOM 819 O O . LEU A 1 108 ? 7.108 1.134 -12.919 1.00 98.00 108 LEU A O 1
ATOM 823 N N . THR A 1 109 ? 6.365 -0.759 -11.947 1.00 96.94 109 THR A N 1
ATOM 824 C CA . THR A 1 109 ? 7.681 -1.327 -11.645 1.00 96.94 109 THR A CA 1
ATOM 825 C C . THR A 1 109 ? 8.295 -1.967 -12.898 1.00 96.94 109 THR A C 1
ATOM 827 O O . THR A 1 109 ? 7.644 -2.143 -13.928 1.00 96.94 109 THR A O 1
ATOM 830 N N . LYS A 1 110 ? 9.608 -2.198 -12.874 1.00 94.12 110 LYS A N 1
ATOM 831 C CA . LYS A 1 110 ? 10.431 -2.475 -14.061 1.00 94.12 110 LYS A CA 1
ATOM 832 C C . LYS A 1 110 ? 11.471 -3.565 -13.844 1.00 94.12 110 LYS A C 1
ATOM 834 O O . LYS A 1 110 ? 11.757 -4.304 -14.777 1.00 94.12 110 LYS A O 1
ATOM 839 N N . ALA A 1 111 ? 12.094 -3.618 -12.666 1.00 90.69 111 ALA A N 1
ATOM 840 C CA . ALA A 1 111 ? 13.316 -4.408 -12.462 1.00 90.69 111 ALA A CA 1
ATOM 841 C C . ALA A 1 111 ? 13.169 -5.555 -11.448 1.00 90.69 111 ALA A C 1
ATOM 843 O O . ALA A 1 111 ? 14.132 -6.271 -11.175 1.00 90.69 111 ALA A O 1
ATOM 844 N N . ARG A 1 112 ? 11.984 -5.717 -10.861 1.00 90.88 112 ARG A N 1
ATOM 845 C CA . ARG A 1 112 ? 11.759 -6.615 -9.724 1.00 90.88 112 ARG A CA 1
ATOM 846 C C . ARG A 1 112 ? 11.486 -8.036 -10.199 1.00 90.88 112 ARG A C 1
ATOM 848 O O . ARG A 1 112 ? 10.826 -8.244 -11.212 1.00 90.88 112 ARG A O 1
ATOM 855 N N . GLN A 1 113 ? 11.934 -9.022 -9.425 1.00 92.25 113 GLN A N 1
ATOM 856 C CA . GLN A 1 113 ? 11.485 -10.400 -9.618 1.00 92.25 113 GLN A CA 1
ATOM 857 C C . GLN A 1 113 ? 10.037 -10.528 -9.135 1.00 92.25 113 GLN A C 1
ATOM 859 O O . GLN A 1 113 ? 9.784 -10.498 -7.930 1.00 92.25 113 GLN A O 1
ATOM 864 N N . SER A 1 114 ? 9.101 -10.642 -10.075 1.00 92.62 114 SER A N 1
ATOM 865 C CA . SER A 1 114 ? 7.662 -10.524 -9.817 1.00 92.62 114 SER A CA 1
ATOM 866 C C . SER A 1 114 ? 6.885 -11.841 -9.794 1.00 92.62 114 SER A C 1
ATOM 868 O O . SER A 1 114 ? 5.681 -11.807 -9.567 1.00 92.62 114 SER A O 1
ATOM 870 N N . THR A 1 115 ? 7.547 -12.986 -9.985 1.00 95.75 115 THR A N 1
ATOM 871 C CA . THR A 1 115 ? 6.900 -14.309 -9.991 1.00 95.75 115 THR A CA 1
ATOM 872 C C . THR A 1 115 ? 7.770 -15.388 -9.339 1.00 95.75 115 THR A C 1
ATOM 874 O O . THR A 1 115 ? 9.003 -15.312 -9.349 1.00 95.75 115 THR A O 1
ATOM 877 N N . PHE A 1 116 ? 7.138 -16.415 -8.772 1.00 95.44 116 PHE A N 1
ATOM 878 C CA . PHE A 1 116 ? 7.771 -17.676 -8.391 1.00 95.44 116 PHE A CA 1
ATOM 879 C C . PHE A 1 116 ? 7.921 -18.653 -9.567 1.00 95.44 116 PHE A C 1
ATOM 881 O O . PHE A 1 116 ? 8.765 -19.548 -9.493 1.00 95.44 116 PHE A O 1
ATOM 888 N N . PHE A 1 117 ? 7.158 -18.474 -10.647 1.00 93.31 117 PHE A N 1
ATOM 889 C CA . PHE A 1 117 ? 7.090 -19.385 -11.789 1.00 93.31 117 PHE A CA 1
ATOM 890 C C . PHE A 1 117 ? 7.960 -18.889 -12.953 1.00 93.31 117 PHE A C 1
ATOM 892 O O . PHE A 1 117 ? 7.473 -18.403 -13.966 1.00 93.31 117 PHE A O 1
ATOM 899 N N . GLU A 1 118 ? 9.283 -19.005 -12.817 1.00 88.62 118 GLU A N 1
ATOM 900 C CA . GLU A 1 118 ? 10.225 -18.493 -13.834 1.00 88.62 118 GLU A CA 1
ATOM 901 C C . GLU A 1 118 ? 10.325 -19.375 -15.088 1.00 88.62 118 GLU A C 1
ATOM 903 O O . GLU A 1 118 ? 10.642 -18.885 -16.170 1.00 88.62 118 GLU A O 1
ATOM 908 N N . MET A 1 119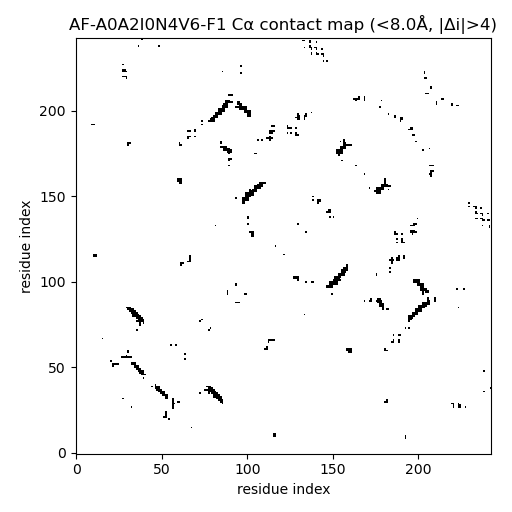 ? 10.073 -20.678 -14.944 1.00 88.75 119 MET A N 1
ATOM 909 C CA . MET A 1 119 ? 10.241 -21.674 -16.013 1.00 88.75 119 MET A CA 1
ATOM 910 C C . MET A 1 119 ? 8.919 -22.316 -16.450 1.00 88.75 119 MET A C 1
ATOM 912 O O . MET A 1 119 ? 8.891 -23.071 -17.420 1.00 88.75 119 MET A O 1
ATOM 916 N N . GLU A 1 120 ? 7.830 -22.030 -15.739 1.00 87.31 120 GLU A N 1
ATOM 917 C CA . GLU A 1 120 ? 6.508 -22.604 -15.977 1.00 87.31 120 GLU A CA 1
ATOM 918 C C . GLU A 1 120 ? 5.544 -21.517 -16.443 1.00 87.31 120 GLU A C 1
ATOM 920 O O . GLU A 1 120 ? 5.590 -20.376 -15.988 1.00 87.31 120 GLU A O 1
ATOM 925 N N . LYS A 1 121 ? 4.638 -21.869 -17.357 1.00 89.06 121 LYS A N 1
ATOM 926 C CA . LYS A 1 121 ? 3.619 -20.941 -17.845 1.00 89.06 121 LYS A CA 1
ATOM 927 C C . LYS A 1 121 ? 2.436 -20.917 -16.878 1.00 89.06 121 LYS A C 1
ATOM 929 O O . LYS A 1 121 ? 1.450 -21.620 -17.091 1.00 89.06 121 LYS A O 1
ATOM 934 N N . VAL A 1 122 ? 2.537 -20.092 -15.841 1.00 91.88 122 VAL A N 1
ATOM 935 C CA . VAL A 1 122 ? 1.445 -19.832 -14.897 1.00 91.88 122 VAL A CA 1
ATOM 936 C C . VAL A 1 122 ? 0.886 -18.431 -15.132 1.00 91.88 122 VAL A C 1
ATOM 938 O O . VAL A 1 122 ? 1.627 -17.459 -15.256 1.00 91.88 122 VAL A O 1
ATOM 941 N N . HIS A 1 123 ? -0.438 -18.337 -15.238 1.00 92.88 123 HIS A N 1
ATOM 942 C CA . HIS A 1 123 ? -1.162 -17.074 -15.354 1.00 92.88 123 HIS A CA 1
ATOM 943 C C . HIS A 1 123 ? -2.023 -16.898 -14.111 1.00 92.88 123 HIS A C 1
ATOM 945 O O . HIS A 1 123 ? -3.141 -17.404 -14.043 1.00 92.88 123 HIS A O 1
ATOM 951 N N . THR A 1 124 ? -1.463 -16.222 -13.116 1.00 93.75 124 THR A N 1
ATOM 952 C CA . THR A 1 124 ? -2.155 -15.919 -11.864 1.00 93.75 124 THR A CA 1
ATOM 953 C C . THR A 1 124 ? -3.244 -14.893 -12.124 1.00 93.75 124 THR A C 1
ATOM 955 O O . THR A 1 124 ? -2.964 -13.813 -12.646 1.00 93.75 124 THR A O 1
ATOM 958 N N . ASP A 1 125 ? -4.481 -15.230 -11.767 1.00 95.06 125 ASP A N 1
ATOM 959 C CA . ASP A 1 125 ? -5.568 -14.259 -11.770 1.00 95.06 125 ASP A CA 1
ATOM 960 C C . ASP A 1 125 ? -5.372 -13.260 -10.626 1.00 95.06 125 ASP A C 1
ATOM 962 O O . ASP A 1 125 ? -5.126 -13.639 -9.482 1.00 95.06 125 ASP A O 1
ATOM 966 N N . VAL A 1 126 ? -5.462 -11.979 -10.965 1.00 95.75 126 VAL A N 1
ATOM 967 C CA . VAL A 1 126 ? -5.358 -10.847 -10.037 1.00 95.75 126 VAL A CA 1
ATOM 968 C C . VAL A 1 126 ? -6.509 -9.865 -10.257 1.00 95.75 126 VAL A C 1
ATOM 970 O O . VAL A 1 126 ? -6.383 -8.695 -9.921 1.00 95.75 126 VAL A O 1
ATOM 973 N N . SER A 1 127 ? -7.628 -10.333 -10.829 1.00 95.81 127 SER A N 1
ATOM 974 C CA . SER A 1 127 ? -8.835 -9.520 -11.044 1.00 95.81 127 SER A CA 1
ATOM 975 C C . SER A 1 127 ? -9.456 -9.030 -9.728 1.00 95.81 127 SER A C 1
ATOM 977 O O . SER A 1 127 ? -10.072 -7.970 -9.696 1.00 95.81 127 SER A O 1
ATOM 979 N N . GLU A 1 128 ? -9.270 -9.781 -8.637 1.00 96.25 128 GLU A N 1
ATOM 980 C CA . GLU A 1 128 ? -9.591 -9.373 -7.263 1.00 96.25 128 GLU A CA 1
ATOM 981 C C . GLU A 1 128 ? -8.347 -9.572 -6.373 1.00 96.25 128 GLU A C 1
ATOM 983 O O . GLU A 1 128 ? -8.245 -10.560 -5.644 1.00 96.25 128 GLU A O 1
ATOM 988 N N . PRO A 1 129 ? -7.350 -8.670 -6.445 1.00 97.62 129 PRO A N 1
ATOM 989 C CA . PRO A 1 129 ? -6.017 -8.936 -5.903 1.00 97.62 129 PRO A CA 1
ATOM 990 C C . PRO A 1 129 ? -5.942 -8.863 -4.373 1.00 97.62 129 PRO A C 1
ATOM 992 O O . PRO A 1 129 ? -4.970 -9.340 -3.779 1.00 97.62 129 PRO A O 1
ATOM 995 N N . TYR A 1 130 ? -6.953 -8.272 -3.730 1.00 98.50 130 TYR A N 1
ATOM 996 C CA . TYR A 1 130 ? -7.022 -8.095 -2.285 1.00 98.50 130 TYR A CA 1
ATOM 997 C C . TYR A 1 130 ? -8.247 -8.808 -1.695 1.00 98.50 130 TYR A C 1
ATOM 999 O O . TYR A 1 130 ? -9.379 -8.585 -2.122 1.00 98.50 130 TYR A O 1
ATOM 1007 N N . ASP A 1 131 ? -8.037 -9.607 -0.648 1.00 98.25 131 ASP A N 1
ATOM 1008 C CA . ASP A 1 131 ? -9.076 -10.437 -0.038 1.00 98.25 131 ASP A CA 1
ATOM 1009 C C . ASP A 1 131 ? -10.198 -9.581 0.596 1.00 98.25 131 ASP A C 1
ATOM 1011 O O . ASP A 1 131 ? -9.943 -8.773 1.503 1.00 98.25 131 ASP A O 1
ATOM 1015 N N . PRO A 1 132 ? -11.470 -9.769 0.191 1.00 97.94 132 PRO A N 1
ATOM 1016 C CA . PRO A 1 132 ? -12.575 -8.928 0.645 1.00 97.94 132 PRO A CA 1
ATOM 1017 C C . PRO A 1 132 ? -12.883 -9.074 2.142 1.00 97.94 132 PRO A C 1
ATOM 1019 O O . PRO A 1 132 ? -13.393 -8.131 2.759 1.00 97.94 132 PRO A O 1
ATOM 1022 N N . LYS A 1 133 ? -12.571 -10.221 2.765 1.00 97.94 133 LYS A N 1
ATOM 1023 C CA . LYS A 1 133 ? -12.781 -10.424 4.208 1.00 97.94 133 LYS A CA 1
ATOM 1024 C C . LYS A 1 133 ? -11.753 -9.630 5.007 1.00 97.94 133 LYS A C 1
ATOM 1026 O O . LYS A 1 133 ? -12.139 -8.928 5.943 1.00 97.94 133 LYS A O 1
ATOM 1031 N N . ILE A 1 134 ? -10.481 -9.679 4.607 1.00 98.12 134 ILE A N 1
ATOM 1032 C CA . ILE A 1 134 ? -9.414 -8.891 5.236 1.00 98.12 134 ILE A CA 1
ATOM 1033 C C . ILE A 1 134 ? -9.687 -7.393 5.061 1.00 98.12 134 ILE A C 1
ATOM 1035 O O . ILE A 1 134 ? -9.639 -6.646 6.040 1.00 98.12 134 ILE A O 1
ATOM 1039 N N . ARG A 1 135 ? -10.078 -6.948 3.858 1.00 98.56 135 ARG A N 1
ATOM 1040 C CA . ARG A 1 135 ? -10.453 -5.543 3.616 1.00 98.56 135 ARG A CA 1
ATOM 1041 C C . ARG A 1 135 ? -11.587 -5.072 4.529 1.00 98.56 135 ARG A C 1
ATOM 1043 O O . ARG A 1 135 ? -11.487 -4.020 5.161 1.00 98.56 135 ARG A O 1
ATOM 1050 N N . LYS A 1 136 ? -12.655 -5.868 4.665 1.00 98.56 136 LYS A N 1
ATOM 1051 C CA . LYS A 1 136 ? -13.783 -5.549 5.556 1.00 98.56 136 LYS A CA 1
ATOM 1052 C C . LYS A 1 136 ? -13.363 -5.477 7.029 1.00 98.56 136 LYS A C 1
ATOM 1054 O O . LYS A 1 136 ? -13.855 -4.612 7.765 1.00 98.56 136 LYS A O 1
ATOM 1059 N N . ALA A 1 137 ? -12.467 -6.366 7.461 1.00 98.38 137 ALA A N 1
ATOM 1060 C CA . ALA A 1 137 ? -11.915 -6.350 8.811 1.00 98.38 137 ALA A CA 1
ATOM 1061 C C . ALA A 1 137 ? -11.086 -5.084 9.067 1.00 98.38 137 ALA A C 1
ATOM 1063 O O . ALA A 1 137 ? -11.298 -4.429 10.086 1.00 98.38 137 ALA A O 1
ATOM 1064 N N . LEU A 1 138 ? -10.237 -4.681 8.115 1.00 98.38 138 LEU A N 1
ATOM 1065 C CA . LEU A 1 138 ? -9.456 -3.442 8.182 1.00 98.38 138 LEU A CA 1
ATOM 1066 C C . LEU A 1 138 ? -10.343 -2.200 8.298 1.00 98.38 138 LEU A C 1
ATOM 1068 O O . LEU A 1 138 ? -10.146 -1.393 9.200 1.00 98.38 138 LEU A O 1
ATOM 1072 N N . LEU A 1 139 ? -11.376 -2.077 7.463 1.00 98.75 139 LEU A N 1
ATOM 1073 C CA . LEU A 1 139 ? -12.321 -0.953 7.537 1.00 98.75 139 LEU A CA 1
ATOM 1074 C C . LEU A 1 139 ? -13.032 -0.886 8.895 1.00 98.75 139 LEU A C 1
ATOM 1076 O O . LEU A 1 139 ? -13.187 0.184 9.487 1.00 98.75 139 LEU A O 1
ATOM 1080 N N . SER A 1 140 ? -13.443 -2.045 9.412 1.00 98.56 140 SER A N 1
ATOM 1081 C CA . SER A 1 140 ? -14.072 -2.150 10.731 1.00 98.56 140 SER A CA 1
ATOM 1082 C C . SER A 1 140 ? -13.094 -1.791 11.853 1.00 98.56 140 SER A C 1
ATOM 1084 O O . SER A 1 140 ? -13.485 -1.148 12.829 1.00 98.56 140 SER A O 1
ATOM 1086 N N . ALA A 1 141 ? -11.826 -2.171 11.711 1.00 98.00 141 ALA A N 1
ATOM 1087 C CA . ALA A 1 141 ? -10.766 -1.860 12.654 1.00 98.00 141 ALA A CA 1
ATOM 1088 C C . ALA A 1 141 ? -10.396 -0.369 12.660 1.00 98.00 141 ALA A C 1
ATOM 1090 O O . ALA A 1 141 ? -10.303 0.211 13.741 1.00 98.00 141 ALA A O 1
ATOM 1091 N N . CYS A 1 142 ? -10.296 0.275 11.491 1.00 98.25 142 CYS A N 1
ATOM 1092 C CA . CYS A 1 142 ? -10.146 1.728 11.376 1.00 98.25 142 CYS A CA 1
ATOM 1093 C C . CYS A 1 142 ? -11.291 2.453 12.090 1.00 98.25 142 CYS A C 1
ATOM 1095 O O . CYS A 1 142 ? -11.047 3.306 12.941 1.00 98.25 142 CYS A O 1
ATOM 1097 N N . LYS A 1 143 ? -12.542 2.037 11.839 1.00 98.25 143 LYS A N 1
ATOM 1098 C CA . LYS A 1 143 ? -13.717 2.605 12.516 1.00 98.25 143 LYS A CA 1
ATOM 1099 C C . LYS A 1 143 ? -13.641 2.458 14.040 1.00 98.25 143 LYS A C 1
ATOM 1101 O O . LYS A 1 143 ? -13.964 3.406 14.749 1.00 98.25 143 LYS A O 1
ATOM 1106 N N . LYS A 1 144 ? -13.214 1.296 14.553 1.00 97.94 144 LYS A N 1
ATOM 1107 C CA . LYS A 1 144 ? -13.024 1.068 16.000 1.00 97.94 144 LYS A CA 1
ATOM 1108 C C . LYS A 1 144 ? -11.914 1.938 16.595 1.00 97.94 144 LYS A C 1
ATOM 1110 O O . LYS A 1 144 ? -12.045 2.363 17.736 1.00 97.94 144 LYS A O 1
ATOM 1115 N N . ALA A 1 145 ? -10.854 2.204 15.834 1.00 95.38 145 ALA A N 1
ATOM 1116 C CA . ALA A 1 145 ? -9.753 3.072 16.246 1.00 95.38 145 ALA A CA 1
ATOM 1117 C C . ALA A 1 145 ? -10.082 4.576 16.137 1.00 95.38 145 ALA A C 1
ATOM 1119 O O . ALA A 1 145 ? -9.281 5.398 16.562 1.00 95.38 145 ALA A O 1
ATOM 1120 N N . GLY A 1 146 ? -11.242 4.949 15.577 1.00 97.25 146 GLY A N 1
ATOM 1121 C CA . GLY A 1 146 ? -11.584 6.349 15.296 1.00 97.25 146 GLY A CA 1
ATOM 1122 C C . GLY A 1 146 ? -10.845 6.935 14.085 1.00 97.25 146 GLY A C 1
ATOM 1123 O O . GLY A 1 146 ? -10.938 8.135 13.837 1.00 97.25 146 GLY A O 1
ATOM 1124 N N . ALA A 1 147 ? -10.151 6.095 13.317 1.00 97.38 147 ALA A N 1
ATOM 1125 C CA . ALA A 1 147 ? -9.381 6.485 12.149 1.00 97.38 147 ALA A CA 1
ATOM 1126 C C . ALA A 1 147 ? -10.274 6.603 10.906 1.00 97.38 147 ALA A C 1
ATOM 1128 O O . ALA A 1 147 ? -11.098 5.725 10.618 1.00 97.38 147 ALA A O 1
ATOM 1129 N N . LYS A 1 148 ? -10.088 7.673 10.125 1.00 98.25 148 LYS A N 1
ATOM 1130 C CA . LYS A 1 148 ? -10.792 7.852 8.850 1.00 98.25 148 LYS A CA 1
ATOM 1131 C C . LYS A 1 148 ? -10.140 6.990 7.770 1.00 98.25 148 LYS A C 1
ATOM 1133 O O . LYS A 1 148 ? -8.968 7.175 7.451 1.00 98.25 148 LYS A O 1
ATOM 1138 N N . ALA A 1 149 ? -10.922 6.082 7.193 1.00 98.31 149 ALA A N 1
ATOM 1139 C CA . ALA A 1 149 ? -10.486 5.197 6.122 1.00 98.31 149 ALA A CA 1
ATOM 1140 C C . ALA A 1 149 ? -11.414 5.279 4.906 1.00 98.31 149 ALA A C 1
ATOM 1142 O O . ALA A 1 149 ? -12.639 5.304 5.047 1.00 98.31 149 ALA A O 1
ATOM 1143 N N . HIS A 1 150 ? -10.817 5.277 3.719 1.00 98.62 150 HIS A N 1
ATOM 1144 C CA . HIS A 1 150 ? -11.494 5.173 2.432 1.00 98.62 150 HIS A CA 1
ATOM 1145 C C . HIS A 1 150 ? -11.630 3.695 2.049 1.00 98.62 150 HIS A C 1
ATOM 1147 O O . HIS A 1 150 ? -10.671 2.924 2.153 1.00 98.62 150 HIS A O 1
ATOM 1153 N N . ASN A 1 151 ? -12.839 3.291 1.653 1.00 98.38 151 ASN A N 1
ATOM 1154 C CA . ASN A 1 151 ? -13.128 1.934 1.195 1.00 98.38 151 ASN A CA 1
ATOM 1155 C C . ASN A 1 151 ? -12.953 1.857 -0.320 1.00 98.38 151 ASN A C 1
ATOM 1157 O O . ASN A 1 151 ? -13.820 2.328 -1.054 1.00 98.38 151 ASN A O 1
ATOM 1161 N N . GLY A 1 152 ? -11.855 1.245 -0.746 1.00 97.56 152 GLY A N 1
ATOM 1162 C CA . GLY A 1 152 ? -11.481 1.149 -2.147 1.00 97.56 152 GLY A CA 1
ATOM 1163 C C . GLY A 1 152 ? -10.591 2.288 -2.613 1.00 97.56 152 GLY A C 1
ATOM 1164 O O . GLY A 1 152 ? -10.432 3.309 -1.939 1.00 97.56 152 GLY A O 1
ATOM 1165 N N . GLY A 1 153 ? -9.957 2.044 -3.752 1.00 97.94 153 GLY A N 1
ATOM 1166 C CA . GLY A 1 153 ? -8.977 2.919 -4.369 1.00 97.94 153 GLY A CA 1
ATOM 1167 C C . GLY A 1 153 ? -7.891 2.117 -5.076 1.00 97.94 153 GLY A C 1
ATOM 1168 O O . GLY A 1 153 ? -7.520 1.022 -4.643 1.00 97.94 153 GLY A O 1
ATOM 1169 N N . VAL A 1 154 ? -7.357 2.702 -6.143 1.00 98.75 154 VAL A N 1
ATOM 1170 C CA . VAL A 1 154 ? -6.319 2.104 -6.981 1.00 98.75 154 VAL A CA 1
ATOM 1171 C C . VAL A 1 154 ? -4.936 2.525 -6.477 1.00 98.75 154 VAL A C 1
ATOM 1173 O O . VAL A 1 154 ? -4.596 3.716 -6.451 1.00 98.75 154 VAL A O 1
ATOM 1176 N N . TYR A 1 155 ? -4.118 1.542 -6.098 1.00 98.75 155 TYR A N 1
ATOM 1177 C CA . TYR A 1 155 ? -2.716 1.732 -5.724 1.00 98.75 155 TYR A CA 1
ATOM 1178 C C . TYR A 1 155 ? -1.821 1.765 -6.963 1.00 98.75 155 TYR A C 1
ATOM 1180 O O . TYR A 1 155 ? -1.682 0.765 -7.660 1.00 98.75 155 TYR A O 1
ATOM 1188 N N . VAL A 1 156 ? -1.127 2.869 -7.220 1.00 98.81 156 VAL A N 1
ATOM 1189 C CA . VAL A 1 156 ? -0.116 2.915 -8.283 1.00 98.81 156 VAL A CA 1
ATOM 1190 C C . VAL A 1 156 ? 1.256 2.604 -7.695 1.00 98.81 156 VAL A C 1
ATOM 1192 O O . VAL A 1 156 ? 1.764 3.357 -6.864 1.00 98.81 156 VAL A O 1
ATOM 1195 N N . CYS A 1 157 ? 1.863 1.496 -8.121 1.00 98.25 157 CYS A N 1
ATOM 1196 C CA . CYS A 1 157 ? 3.178 1.075 -7.653 1.00 98.25 157 CYS A CA 1
ATOM 1197 C C . CYS A 1 157 ? 4.279 1.583 -8.584 1.00 98.25 157 CYS A C 1
ATOM 1199 O O . CYS A 1 157 ? 4.397 1.127 -9.720 1.00 98.25 157 CYS A O 1
ATOM 1201 N N . THR A 1 158 ? 5.113 2.500 -8.101 1.00 98.00 158 THR A N 1
ATOM 1202 C CA . THR A 1 158 ? 6.292 2.994 -8.821 1.00 98.00 158 THR A CA 1
ATOM 1203 C C . THR A 1 158 ? 7.562 2.276 -8.366 1.00 98.00 158 THR A C 1
ATOM 1205 O O . THR A 1 158 ? 7.612 1.625 -7.323 1.00 98.00 158 THR A O 1
ATOM 1208 N N . GLU A 1 159 ? 8.625 2.370 -9.167 1.00 95.44 159 GLU A N 1
ATOM 1209 C CA . GLU A 1 159 ? 9.887 1.683 -8.863 1.00 95.44 159 GLU A CA 1
ATOM 1210 C C . GLU A 1 159 ? 10.622 2.275 -7.642 1.00 95.44 159 GLU A C 1
ATOM 1212 O O . GLU A 1 159 ? 11.243 1.540 -6.871 1.00 95.44 159 GLU A O 1
ATOM 1217 N N . GLY A 1 160 ? 10.576 3.599 -7.463 1.00 90.75 160 GLY A N 1
ATOM 1218 C CA . GLY A 1 160 ? 11.504 4.313 -6.582 1.00 90.75 160 GLY A CA 1
ATOM 1219 C C . GLY A 1 160 ? 12.963 4.266 -7.086 1.00 90.75 160 GLY A C 1
ATOM 1220 O O . GLY A 1 160 ? 13.213 3.918 -8.241 1.00 90.75 160 GLY A O 1
ATOM 1221 N N . PRO A 1 161 ? 13.959 4.660 -6.267 1.00 91.38 161 PRO A N 1
ATOM 1222 C CA . PRO A 1 161 ? 13.815 5.268 -4.942 1.00 91.38 161 PRO A CA 1
ATOM 1223 C C . PRO A 1 161 ? 13.460 6.762 -5.003 1.00 91.38 161 PRO A C 1
ATOM 1225 O O . PRO A 1 161 ? 13.143 7.359 -3.982 1.00 91.38 161 PRO A O 1
ATOM 1228 N N . ARG A 1 162 ? 13.522 7.394 -6.183 1.00 93.94 162 ARG A N 1
ATOM 1229 C CA . ARG A 1 162 ? 13.095 8.790 -6.324 1.00 93.94 162 ARG A CA 1
ATOM 1230 C C . ARG A 1 162 ? 11.584 8.912 -6.132 1.00 93.94 162 ARG A C 1
ATOM 1232 O O . ARG A 1 162 ? 10.837 8.052 -6.592 1.00 93.94 162 ARG A O 1
ATOM 1239 N N . PHE A 1 163 ? 11.145 10.037 -5.578 1.00 93.75 163 PHE A N 1
ATOM 1240 C CA . PHE A 1 163 ? 9.760 10.470 -5.736 1.00 93.75 163 PHE A CA 1
ATOM 1241 C C . PHE A 1 163 ? 9.450 10.800 -7.202 1.00 93.75 163 PHE A C 1
ATOM 1243 O O . PHE A 1 163 ? 10.332 11.014 -8.049 1.00 93.75 163 PHE A O 1
ATOM 1250 N N . GLU A 1 164 ? 8.164 10.854 -7.505 1.00 96.50 164 GLU A N 1
ATOM 1251 C CA . GLU A 1 164 ? 7.671 11.097 -8.846 1.00 96.50 164 GLU A CA 1
ATOM 1252 C C . GLU A 1 164 ? 7.718 12.580 -9.210 1.00 96.50 164 GLU A C 1
ATOM 1254 O O . GLU A 1 164 ? 7.609 13.488 -8.380 1.00 96.50 164 GLU A O 1
ATOM 1259 N N . THR A 1 165 ? 7.856 12.843 -10.502 1.00 97.00 165 THR A N 1
ATOM 1260 C CA . THR A 1 165 ? 7.700 14.182 -11.053 1.00 97.00 165 THR A CA 1
ATOM 1261 C C . THR A 1 165 ? 6.231 14.604 -11.008 1.00 97.00 165 THR A C 1
ATOM 1263 O O . THR A 1 165 ? 5.316 13.785 -11.068 1.00 97.00 165 THR A O 1
ATOM 1266 N N . LYS A 1 166 ? 5.971 15.916 -11.016 1.00 96.69 166 LYS A N 1
ATOM 1267 C CA . LYS A 1 166 ? 4.594 16.438 -11.116 1.00 96.69 166 LYS A CA 1
ATOM 1268 C C . LYS A 1 166 ? 3.864 15.950 -12.376 1.00 96.69 166 LYS A C 1
ATOM 1270 O O . LYS A 1 166 ? 2.641 15.884 -12.375 1.00 96.69 166 LYS A O 1
ATOM 1275 N N . ALA A 1 167 ? 4.588 15.673 -13.463 1.00 97.81 167 ALA A N 1
ATOM 1276 C CA . ALA A 1 167 ? 3.997 15.161 -14.698 1.00 97.81 167 ALA A CA 1
ATOM 1277 C C . ALA A 1 167 ? 3.526 13.710 -14.536 1.00 97.81 167 ALA A C 1
ATOM 1279 O O . ALA A 1 167 ? 2.387 13.409 -14.881 1.00 97.81 167 ALA A O 1
ATOM 1280 N N . GLU A 1 168 ? 4.361 12.858 -13.936 1.00 98.31 168 GLU A N 1
ATOM 1281 C CA . GLU A 1 168 ? 4.001 11.479 -13.588 1.00 98.31 168 GLU A CA 1
ATOM 1282 C C . GLU A 1 168 ? 2.809 11.447 -12.628 1.00 98.31 168 GLU A C 1
ATOM 1284 O O . GLU A 1 168 ? 1.849 10.732 -12.889 1.00 98.31 168 GLU A O 1
ATOM 1289 N N . ILE A 1 169 ? 2.802 12.283 -11.581 1.00 98.12 169 ILE A N 1
ATOM 1290 C CA . ILE A 1 169 ? 1.660 12.370 -10.657 1.00 98.12 169 ILE A CA 1
ATOM 1291 C C . ILE A 1 169 ? 0.372 12.772 -11.380 1.00 98.12 169 ILE A C 1
ATOM 1293 O O . ILE A 1 169 ? -0.655 12.137 -11.171 1.00 98.12 169 ILE A O 1
ATOM 1297 N N . ARG A 1 170 ? 0.400 13.789 -12.257 1.00 97.56 170 ARG A N 1
ATOM 1298 C CA . ARG A 1 170 ? -0.797 14.187 -13.024 1.00 97.56 170 ARG A CA 1
ATOM 1299 C C . ARG A 1 170 ? -1.333 13.057 -13.899 1.00 97.56 170 ARG A C 1
ATOM 1301 O O . ARG A 1 170 ? -2.548 12.924 -14.010 1.00 97.56 170 ARG A O 1
ATOM 1308 N N . MET A 1 171 ? -0.436 12.286 -14.516 1.00 98.31 171 MET A N 1
ATOM 1309 C CA . MET A 1 171 ? -0.788 11.119 -15.324 1.00 98.31 171 MET A CA 1
ATOM 1310 C C . MET A 1 171 ? -1.416 10.026 -14.453 1.00 98.31 171 MET A C 1
ATOM 1312 O O . MET A 1 171 ? -2.527 9.590 -14.730 1.00 98.31 171 MET A O 1
ATOM 1316 N N . MET A 1 172 ? -0.739 9.617 -13.377 1.00 98.50 172 MET A N 1
ATOM 1317 C CA . MET A 1 172 ? -1.212 8.544 -12.499 1.00 98.50 172 MET A CA 1
ATOM 1318 C C . MET A 1 172 ? -2.516 8.912 -11.792 1.00 98.50 172 MET A C 1
ATOM 1320 O O . MET A 1 172 ? -3.394 8.070 -11.684 1.00 98.50 172 MET A O 1
ATOM 1324 N N . ALA A 1 173 ? -2.709 10.173 -11.398 1.00 97.69 173 ALA A N 1
ATOM 1325 C CA . ALA A 1 173 ? -3.940 10.637 -10.756 1.00 97.69 173 ALA A CA 1
ATOM 1326 C C . ALA A 1 173 ? -5.196 10.534 -11.647 1.00 97.69 173 ALA A C 1
ATOM 1328 O O . ALA A 1 173 ? -6.305 10.709 -11.140 1.00 97.69 173 ALA A O 1
ATOM 1329 N N . GLN A 1 174 ? -5.057 10.259 -12.953 1.00 97.75 174 GLN A N 1
ATOM 1330 C CA . GLN A 1 174 ? -6.199 9.945 -13.822 1.00 97.75 174 GLN A CA 1
ATOM 1331 C C . GLN A 1 174 ? -6.783 8.552 -13.544 1.00 97.75 174 GLN A C 1
ATOM 1333 O O . GLN A 1 174 ? -7.973 8.351 -13.756 1.00 97.75 174 GLN A O 1
ATOM 1338 N N . PHE A 1 175 ? -5.963 7.617 -13.057 1.00 97.25 175 PHE A N 1
ATOM 1339 C CA . PHE A 1 175 ? -6.324 6.201 -12.896 1.00 97.25 175 PHE A CA 1
ATOM 1340 C C . PHE A 1 175 ? -6.047 5.653 -11.489 1.00 97.25 175 PHE A C 1
ATOM 1342 O O . PHE A 1 175 ? -6.430 4.533 -11.190 1.00 97.25 175 PHE A O 1
ATOM 1349 N N . GLY A 1 176 ? -5.360 6.426 -10.649 1.00 98.19 176 GLY A N 1
ATOM 1350 C CA . GLY A 1 176 ? -4.891 6.045 -9.324 1.00 98.19 176 GLY A CA 1
ATOM 1351 C C . GLY A 1 176 ? -5.395 6.969 -8.223 1.00 98.19 176 GLY A C 1
ATOM 1352 O O . GLY A 1 176 ? -5.623 8.161 -8.459 1.00 98.19 176 GLY A O 1
ATOM 1353 N N . ASP A 1 177 ? -5.472 6.435 -7.006 1.00 98.69 177 ASP A N 1
ATOM 1354 C CA . ASP A 1 177 ? -5.897 7.158 -5.800 1.00 98.69 177 ASP A CA 1
ATOM 1355 C C . ASP A 1 177 ? -4.749 7.386 -4.820 1.00 98.69 177 ASP A C 1
ATOM 1357 O O . ASP A 1 177 ? -4.658 8.435 -4.173 1.00 98.69 177 ASP A O 1
ATOM 1361 N N . VAL A 1 178 ? -3.816 6.439 -4.768 1.00 98.69 178 VAL A N 1
ATOM 1362 C CA . VAL A 1 178 ? -2.587 6.534 -3.983 1.00 98.69 178 VAL A CA 1
ATOM 1363 C C . VAL A 1 178 ? -1.402 6.029 -4.795 1.00 98.69 178 VAL A C 1
ATOM 1365 O O . VAL A 1 178 ? -1.556 5.198 -5.686 1.00 98.69 178 VAL A O 1
ATOM 1368 N N . VAL A 1 179 ? -0.211 6.536 -4.496 1.00 98.50 179 VAL A N 1
ATOM 1369 C CA . VAL A 1 179 ? 1.049 6.083 -5.087 1.00 98.50 179 VAL A CA 1
ATOM 1370 C C . VAL A 1 179 ? 1.996 5.618 -3.992 1.00 98.50 179 VAL A C 1
ATOM 1372 O O . VAL A 1 179 ? 2.166 6.285 -2.971 1.00 98.50 179 VAL A O 1
ATOM 1375 N N . GLY A 1 180 ? 2.625 4.473 -4.204 1.00 96.81 180 GLY A N 1
ATOM 1376 C CA . GLY A 1 180 ? 3.675 3.964 -3.335 1.00 96.81 180 GLY A CA 1
ATOM 1377 C C . GLY A 1 180 ? 4.654 3.109 -4.124 1.00 96.81 180 GLY A C 1
ATOM 1378 O O . GLY A 1 180 ? 4.574 3.026 -5.345 1.00 96.81 180 GLY A O 1
ATOM 1379 N N . MET A 1 181 ? 5.601 2.487 -3.428 1.00 95.62 181 MET A N 1
ATOM 1380 C CA . MET A 1 181 ? 6.720 1.806 -4.084 1.00 95.62 181 MET A CA 1
ATOM 1381 C C . MET A 1 181 ? 6.788 0.311 -3.783 1.00 95.62 181 MET A C 1
ATOM 1383 O O . MET A 1 181 ? 7.757 -0.326 -4.175 1.00 95.62 181 MET A O 1
ATOM 1387 N N . THR A 1 182 ? 5.843 -0.257 -3.036 1.00 93.31 182 THR A N 1
ATOM 1388 C CA . THR A 1 182 ? 6.073 -1.516 -2.298 1.00 93.31 182 THR A CA 1
ATOM 1389 C C . THR A 1 182 ? 4.938 -2.529 -2.398 1.00 93.31 182 THR A C 1
ATOM 1391 O O . THR A 1 182 ? 5.180 -3.704 -2.154 1.00 93.31 182 THR A O 1
ATOM 1394 N N . GLY A 1 183 ? 3.739 -2.120 -2.827 1.00 92.50 183 GLY A N 1
ATOM 1395 C CA . GLY A 1 183 ? 2.589 -3.024 -2.960 1.00 92.50 183 GLY A CA 1
ATOM 1396 C C . GLY A 1 183 ? 2.740 -4.096 -4.050 1.00 92.50 183 GLY A C 1
ATOM 1397 O O . GLY A 1 183 ? 2.091 -5.136 -3.977 1.00 92.50 183 GLY A O 1
ATOM 1398 N N . VAL A 1 184 ? 3.613 -3.877 -5.040 1.00 96.50 184 VAL A N 1
ATOM 1399 C CA . VAL A 1 184 ? 3.874 -4.802 -6.157 1.00 96.50 184 VAL A CA 1
ATOM 1400 C C . VAL A 1 184 ? 5.381 -5.082 -6.229 1.00 96.50 184 VAL A C 1
ATOM 1402 O O . VAL A 1 184 ? 6.164 -4.137 -6.134 1.00 96.50 184 VAL A O 1
ATOM 1405 N N . PRO A 1 185 ? 5.846 -6.340 -6.361 1.00 96.75 185 PRO A N 1
ATOM 1406 C CA . PRO A 1 185 ? 5.096 -7.564 -6.663 1.00 96.75 185 PRO A CA 1
ATOM 1407 C C . PRO A 1 185 ? 4.513 -8.293 -5.445 1.00 96.75 185 PRO A C 1
ATOM 1409 O O . PRO A 1 185 ? 4.058 -9.422 -5.579 1.00 96.75 185 PRO A O 1
ATOM 1412 N N . GLU A 1 186 ? 4.518 -7.687 -4.259 1.00 95.62 186 GLU A N 1
ATOM 1413 C CA . GLU A 1 186 ? 4.075 -8.330 -3.016 1.00 95.62 186 GLU A CA 1
ATOM 1414 C C . GLU A 1 186 ? 2.673 -8.955 -3.106 1.00 95.62 186 GLU A C 1
ATOM 1416 O O . GLU A 1 186 ? 2.510 -10.139 -2.803 1.00 95.62 186 GLU A O 1
ATOM 1421 N N . VAL A 1 187 ? 1.686 -8.192 -3.593 1.00 97.31 187 VAL A N 1
ATOM 1422 C CA . VAL A 1 187 ? 0.311 -8.678 -3.789 1.00 97.31 187 VAL A CA 1
ATOM 1423 C C . VAL A 1 187 ? 0.238 -9.825 -4.802 1.00 97.31 187 VAL A C 1
ATOM 1425 O O . VAL A 1 187 ? -0.464 -10.808 -4.573 1.00 97.31 187 VAL A O 1
ATOM 1428 N N . VAL A 1 188 ? 1.003 -9.749 -5.894 1.00 98.06 188 VAL A N 1
ATOM 1429 C CA . VAL A 1 188 ? 1.021 -10.770 -6.955 1.00 98.06 188 VAL A CA 1
ATOM 1430 C C . VAL A 1 188 ? 1.605 -12.077 -6.425 1.00 98.06 188 VAL A C 1
ATOM 1432 O O . VAL A 1 188 ? 1.012 -13.138 -6.592 1.00 98.06 188 VAL A O 1
ATOM 1435 N N . LEU A 1 189 ? 2.728 -11.995 -5.712 1.00 96.75 189 LEU A N 1
ATOM 1436 C CA . LEU A 1 189 ? 3.400 -13.146 -5.114 1.00 96.75 189 LEU A CA 1
ATOM 1437 C C . LEU A 1 189 ? 2.535 -13.818 -4.036 1.00 96.75 189 LEU A C 1
ATOM 1439 O O . LEU A 1 189 ? 2.539 -15.043 -3.918 1.00 96.75 189 LEU A O 1
ATOM 1443 N N . ALA A 1 190 ? 1.776 -13.045 -3.252 1.00 96.25 190 ALA A N 1
ATOM 1444 C CA . ALA A 1 190 ? 0.827 -13.608 -2.293 1.00 96.25 190 ALA A CA 1
ATOM 1445 C C . ALA A 1 190 ? -0.301 -14.385 -2.999 1.00 96.25 190 ALA A C 1
ATOM 1447 O O . ALA A 1 190 ? -0.616 -15.509 -2.593 1.00 96.25 190 ALA A O 1
ATOM 1448 N N . ASN A 1 191 ? -0.843 -13.834 -4.092 1.00 97.50 191 ASN A N 1
ATOM 1449 C CA . ASN A 1 191 ? -1.862 -14.491 -4.915 1.00 97.50 191 ASN A CA 1
ATOM 1450 C C . ASN A 1 191 ? -1.328 -15.763 -5.600 1.00 97.50 191 ASN A C 1
ATOM 1452 O O . ASN A 1 191 ? -2.004 -16.791 -5.583 1.00 97.50 191 ASN A O 1
ATOM 1456 N N . GLU A 1 192 ? -0.086 -15.753 -6.097 1.00 97.25 192 GLU A N 1
ATOM 1457 C CA . GLU A 1 192 ? 0.586 -16.948 -6.636 1.00 97.25 192 GLU A CA 1
ATOM 1458 C C . GLU A 1 192 ? 0.650 -18.102 -5.625 1.00 97.25 192 GLU A C 1
ATOM 1460 O O . GLU A 1 192 ? 0.474 -19.265 -5.988 1.00 97.25 192 GLU A O 1
ATOM 1465 N N . LEU A 1 193 ? 0.862 -17.793 -4.341 1.00 95.50 193 LEU A N 1
ATOM 1466 C CA . LEU A 1 193 ? 0.891 -18.787 -3.260 1.00 95.50 193 LEU A CA 1
ATOM 1467 C C . LEU A 1 193 ? -0.482 -19.072 -2.634 1.00 95.50 193 LEU A C 1
ATOM 1469 O O . LEU A 1 193 ? -0.553 -19.849 -1.665 1.00 95.50 193 LEU A O 1
ATOM 1473 N N . LYS A 1 194 ? -1.545 -18.462 -3.179 1.00 96.06 194 LYS A N 1
ATOM 1474 C CA . LYS A 1 194 ? -2.930 -18.512 -2.690 1.00 96.06 194 LYS A CA 1
ATOM 1475 C C . LYS A 1 194 ? -3.043 -18.117 -1.213 1.00 96.06 194 LYS A C 1
ATOM 1477 O O . LYS A 1 194 ? -3.768 -18.757 -0.452 1.00 96.06 194 LYS A O 1
ATOM 1482 N N . ILE A 1 195 ? -2.286 -17.102 -0.789 1.00 95.25 195 ILE A N 1
A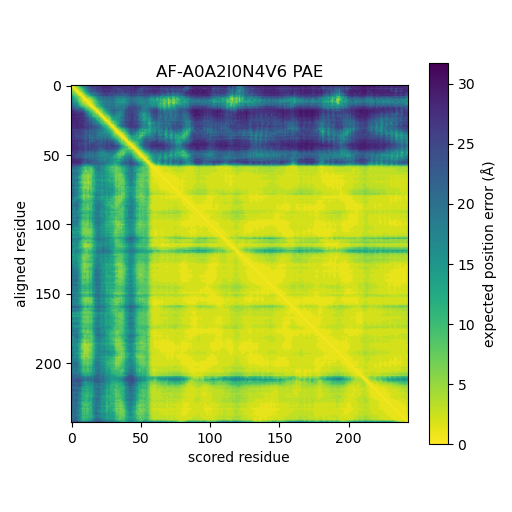TOM 1483 C CA . ILE A 1 195 ? -2.366 -16.545 0.566 1.00 95.25 195 ILE A CA 1
ATOM 1484 C C . ILE A 1 195 ? -3.236 -15.280 0.510 1.00 95.25 195 ILE A C 1
ATOM 1486 O O . ILE A 1 195 ? -2.815 -14.305 -0.114 1.00 95.25 195 ILE A O 1
ATOM 1490 N N . PRO A 1 196 ? -4.419 -15.264 1.159 1.00 96.81 196 PRO A N 1
ATOM 1491 C CA . PRO A 1 196 ? -5.237 -14.067 1.311 1.00 96.81 196 PRO A CA 1
ATOM 1492 C C . PRO A 1 196 ? -4.416 -12.860 1.764 1.00 96.81 196 PRO A C 1
ATOM 1494 O O . PRO A 1 196 ? -3.719 -12.912 2.780 1.00 96.81 196 PRO A O 1
ATOM 1497 N N . TYR A 1 197 ? -4.515 -11.767 1.016 1.00 96.81 197 TYR A N 1
ATOM 1498 C CA . TYR A 1 197 ? -3.695 -10.576 1.201 1.00 96.81 197 TYR A CA 1
ATOM 1499 C C . TYR A 1 197 ? -4.565 -9.320 1.147 1.00 96.81 197 TYR A C 1
ATOM 1501 O O . TYR A 1 197 ? -5.448 -9.221 0.303 1.00 96.81 197 TYR A O 1
ATOM 1509 N N . ALA A 1 198 ? -4.319 -8.337 2.010 1.00 97.50 198 ALA A N 1
ATOM 1510 C CA . ALA A 1 198 ? -4.838 -6.979 1.840 1.00 97.50 198 ALA A CA 1
ATOM 1511 C C . ALA A 1 198 ? -3.778 -5.939 2.215 1.00 97.50 198 ALA A C 1
ATOM 1513 O O . ALA A 1 198 ? -2.873 -6.233 2.996 1.00 97.50 198 ALA A O 1
ATOM 1514 N N . ASN A 1 199 ? -3.913 -4.715 1.699 1.00 96.31 199 ASN A N 1
ATOM 1515 C CA . ASN A 1 199 ? -3.010 -3.608 2.011 1.00 96.31 199 ASN A CA 1
ATOM 1516 C C . ASN A 1 199 ? -3.772 -2.437 2.650 1.00 96.31 199 ASN A C 1
ATOM 1518 O O . ASN A 1 199 ? -4.720 -1.902 2.070 1.00 96.31 199 ASN A O 1
ATOM 1522 N N . LEU A 1 200 ? -3.340 -2.035 3.844 1.00 97.56 200 LEU A N 1
ATOM 1523 C CA . LEU A 1 200 ? -3.758 -0.805 4.504 1.00 97.56 200 LEU A CA 1
ATOM 1524 C C . LEU A 1 200 ? -2.775 0.308 4.130 1.00 97.56 200 LEU A C 1
ATOM 1526 O O . LEU A 1 200 ? -1.651 0.373 4.629 1.00 97.56 200 LEU A O 1
ATOM 1530 N N . CYS A 1 201 ? -3.204 1.209 3.257 1.00 97.75 201 CYS A N 1
ATOM 1531 C CA . CYS A 1 201 ? -2.393 2.344 2.846 1.00 97.75 201 CYS A CA 1
ATOM 1532 C C . CYS A 1 201 ? -2.594 3.514 3.812 1.00 97.75 201 CYS A C 1
ATOM 1534 O O . CYS A 1 201 ? -3.716 3.970 4.004 1.00 97.75 201 CYS A O 1
ATOM 1536 N N . PHE A 1 202 ? -1.511 4.022 4.391 1.00 97.19 202 PHE A N 1
ATOM 1537 C CA . PHE A 1 202 ? -1.490 5.243 5.188 1.00 97.19 202 PHE A CA 1
ATOM 1538 C C . PHE A 1 202 ? -1.015 6.411 4.320 1.00 97.19 202 PHE A C 1
ATOM 1540 O O . PHE A 1 202 ? 0.128 6.416 3.853 1.00 97.19 202 PHE A O 1
ATOM 1547 N N . ALA A 1 203 ? -1.880 7.399 4.088 1.00 97.44 203 ALA A N 1
ATOM 1548 C CA . ALA A 1 203 ? -1.525 8.589 3.327 1.00 97.44 203 ALA A CA 1
ATOM 1549 C C . ALA A 1 203 ? -0.558 9.453 4.151 1.00 97.44 203 ALA A C 1
ATOM 1551 O O . ALA A 1 203 ? -0.969 10.234 5.003 1.00 97.44 203 ALA A O 1
ATOM 1552 N N . ALA A 1 204 ? 0.742 9.325 3.904 1.00 94.12 204 ALA A N 1
ATOM 1553 C CA . ALA A 1 204 ? 1.768 10.048 4.655 1.00 94.12 204 ALA A CA 1
ATOM 1554 C C . ALA A 1 204 ? 2.035 11.452 4.081 1.00 94.12 204 ALA A C 1
ATOM 1556 O O . ALA A 1 204 ? 2.616 12.320 4.732 1.00 94.12 204 ALA A O 1
ATOM 1557 N N . ASN A 1 205 ? 1.601 11.703 2.849 1.00 95.25 205 ASN A N 1
ATOM 1558 C CA . ASN A 1 205 ? 1.735 12.987 2.178 1.00 95.25 205 ASN A CA 1
ATOM 1559 C C . ASN A 1 205 ? 0.744 13.091 1.016 1.00 95.25 205 ASN A C 1
ATOM 1561 O O . ASN A 1 205 ? 0.237 12.092 0.518 1.00 95.25 205 ASN A O 1
ATOM 1565 N N . TYR A 1 206 ? 0.520 14.306 0.518 1.00 97.50 206 TYR A N 1
ATOM 1566 C CA . TYR A 1 206 ? 0.027 14.465 -0.850 1.00 97.50 206 TYR A CA 1
ATOM 1567 C C . TYR A 1 206 ? 1.170 14.201 -1.823 1.00 97.50 206 TYR A C 1
ATOM 1569 O O . TYR A 1 206 ? 2.301 14.634 -1.580 1.00 97.50 206 TYR A O 1
ATOM 1577 N N . ALA A 1 207 ? 0.891 13.532 -2.939 1.00 95.69 207 ALA A N 1
ATOM 1578 C CA . ALA A 1 207 ? 1.906 13.295 -3.953 1.00 95.69 207 ALA A CA 1
ATOM 1579 C C . ALA A 1 207 ? 2.365 14.608 -4.627 1.00 95.69 207 ALA A C 1
ATOM 1581 O O . ALA A 1 207 ? 1.709 15.657 -4.544 1.00 95.69 207 ALA A O 1
ATOM 1582 N N . CYS A 1 208 ? 3.529 14.564 -5.283 1.00 93.56 208 CYS A N 1
ATOM 1583 C CA . CYS A 1 208 ? 4.190 15.733 -5.866 1.00 93.56 208 CYS A CA 1
ATOM 1584 C C . CYS A 1 208 ? 3.255 16.580 -6.748 1.00 93.56 208 CYS A C 1
ATOM 1586 O O . CYS A 1 208 ? 2.795 16.152 -7.803 1.00 93.56 208 CYS A O 1
ATOM 1588 N N . GLY A 1 209 ? 3.043 17.842 -6.362 1.00 92.56 209 GLY A N 1
ATOM 1589 C CA . GLY A 1 209 ? 2.232 18.798 -7.125 1.00 92.56 209 GLY A CA 1
ATOM 1590 C C . GLY A 1 209 ? 0.736 18.808 -6.800 1.00 92.56 209 GLY A C 1
ATOM 1591 O O . GLY A 1 209 ? 0.035 19.660 -7.340 1.00 92.56 209 GLY A O 1
ATOM 1592 N N . ILE A 1 210 ? 0.256 17.934 -5.910 1.00 93.56 210 ILE A N 1
ATOM 1593 C CA . ILE A 1 210 ? -1.122 17.977 -5.391 1.00 93.56 210 ILE A CA 1
ATOM 1594 C C . ILE A 1 210 ? -1.198 18.878 -4.159 1.00 93.56 210 ILE A C 1
ATOM 1596 O O . ILE A 1 210 ? -2.036 19.785 -4.096 1.00 93.56 210 ILE A O 1
ATOM 1600 N N . GLY A 1 211 ? -0.302 18.631 -3.199 1.00 85.62 211 GLY A N 1
ATOM 1601 C CA . GLY A 1 211 ? -0.118 19.450 -2.005 1.00 85.62 211 GLY A CA 1
ATOM 1602 C C . GLY A 1 211 ? 0.713 20.710 -2.263 1.00 85.62 211 GLY A C 1
ATOM 1603 O O . GLY A 1 211 ? 1.256 20.924 -3.349 1.00 85.62 211 GLY A O 1
ATOM 1604 N N . LYS A 1 212 ? 0.827 21.561 -1.237 1.00 82.81 212 LYS A N 1
ATOM 1605 C CA . LYS A 1 212 ? 1.703 22.743 -1.257 1.00 82.81 212 LYS A CA 1
ATOM 1606 C C . LYS A 1 212 ? 3.122 22.356 -0.827 1.00 82.81 212 LYS A C 1
ATOM 1608 O O . LYS A 1 212 ? 3.287 21.617 0.136 1.00 82.81 212 LYS A O 1
ATOM 1613 N N . GLY A 1 213 ? 4.128 22.937 -1.478 1.00 81.12 213 GLY A N 1
ATOM 1614 C CA . GLY A 1 213 ? 5.539 22.760 -1.117 1.00 81.12 213 GLY A CA 1
ATOM 1615 C C . GLY A 1 213 ? 6.259 21.646 -1.882 1.00 81.12 213 GLY A C 1
AT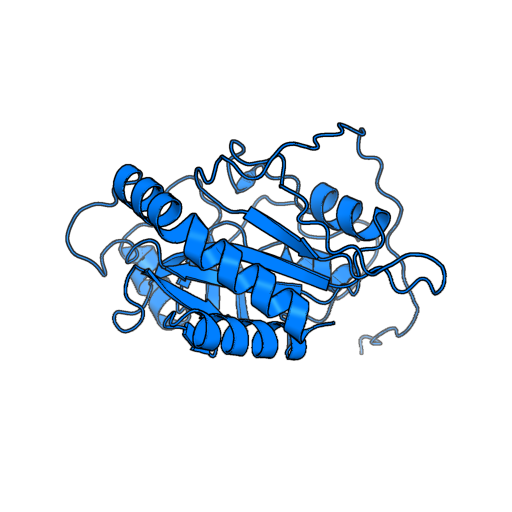OM 1616 O O . GLY A 1 213 ? 5.709 21.032 -2.797 1.00 81.12 213 GLY A O 1
ATOM 1617 N N . ILE A 1 214 ? 7.532 21.456 -1.536 1.00 83.94 214 ILE A N 1
ATOM 1618 C CA . ILE A 1 214 ? 8.402 20.389 -2.051 1.00 83.94 214 ILE A CA 1
ATOM 1619 C C . ILE A 1 214 ? 8.266 19.172 -1.128 1.00 83.94 214 ILE A C 1
ATOM 1621 O O . ILE A 1 214 ? 7.945 19.334 0.052 1.00 83.94 214 ILE A O 1
ATOM 1625 N N . MET A 1 215 ? 8.486 17.971 -1.669 1.00 86.88 215 MET A N 1
ATOM 1626 C CA . MET A 1 215 ? 8.495 16.746 -0.873 1.00 86.88 215 MET A CA 1
ATOM 1627 C C . MET A 1 215 ? 9.586 16.804 0.197 1.00 86.88 215 MET A C 1
ATOM 1629 O O . MET A 1 215 ? 10.715 17.197 -0.087 1.00 86.88 215 MET A O 1
ATOM 1633 N N . ASP A 1 216 ? 9.228 16.414 1.413 1.00 86.50 216 ASP A N 1
ATOM 1634 C CA . ASP A 1 216 ? 10.093 16.469 2.584 1.00 86.50 216 ASP A CA 1
ATOM 1635 C C . ASP A 1 216 ? 9.960 15.149 3.338 1.00 86.50 216 ASP A C 1
ATOM 1637 O O . ASP A 1 216 ? 8.961 14.897 4.016 1.00 86.50 216 ASP A O 1
ATOM 1641 N N . GLU A 1 217 ? 10.966 14.296 3.174 1.00 84.31 217 GLU A N 1
ATOM 1642 C CA . GLU A 1 217 ? 11.003 12.962 3.766 1.00 84.31 217 GLU A CA 1
ATOM 1643 C C . GLU A 1 217 ? 10.918 13.009 5.295 1.00 84.31 217 GLU A C 1
ATOM 1645 O O . GLU A 1 217 ? 10.240 12.180 5.894 1.00 84.31 217 GLU A O 1
ATOM 1650 N N . SER A 1 218 ? 11.479 14.039 5.937 1.00 85.88 218 SER A N 1
ATOM 1651 C CA . SER A 1 218 ? 11.435 14.165 7.398 1.00 85.88 218 SER A CA 1
ATOM 1652 C C . SER A 1 218 ? 10.010 14.342 7.935 1.00 85.88 218 SER A C 1
ATOM 1654 O O . SER A 1 218 ? 9.685 13.866 9.024 1.00 85.88 218 SER A O 1
ATOM 1656 N N . LYS A 1 219 ? 9.124 14.985 7.159 1.00 88.25 219 LYS A N 1
ATOM 1657 C CA . LYS A 1 219 ? 7.704 15.130 7.514 1.00 88.25 219 LYS A CA 1
ATOM 1658 C C . LYS A 1 219 ? 6.943 13.825 7.347 1.00 88.25 219 LYS A C 1
ATOM 1660 O O . LYS A 1 219 ? 6.089 13.532 8.178 1.00 88.25 219 LYS A O 1
ATOM 1665 N N . ILE A 1 220 ? 7.268 13.063 6.303 1.00 87.88 220 ILE A N 1
ATOM 1666 C CA . ILE A 1 220 ? 6.712 11.727 6.065 1.00 87.88 220 ILE A CA 1
ATOM 1667 C C . ILE A 1 220 ? 7.108 10.810 7.223 1.00 87.88 220 ILE A C 1
ATOM 1669 O O . ILE A 1 220 ? 6.239 10.222 7.859 1.00 87.88 220 ILE A O 1
ATOM 1673 N N . GLU A 1 221 ? 8.403 10.743 7.545 1.00 84.50 221 GLU A N 1
ATOM 1674 C CA . GLU A 1 221 ? 8.921 9.944 8.660 1.00 84.50 221 GLU A CA 1
ATOM 1675 C C . GLU A 1 221 ? 8.248 10.308 9.980 1.00 84.50 221 GLU A C 1
ATOM 1677 O O . GLU A 1 221 ? 7.792 9.424 10.705 1.00 84.50 221 GLU A O 1
ATOM 1682 N N . LYS A 1 222 ? 8.153 11.608 10.280 1.00 86.12 222 LYS A N 1
ATOM 1683 C CA . LYS A 1 222 ? 7.522 12.081 11.509 1.00 86.12 222 LYS A CA 1
ATOM 1684 C C . LYS A 1 222 ? 6.051 11.677 11.580 1.00 86.12 222 LYS A C 1
ATOM 1686 O O . LYS A 1 222 ? 5.630 11.146 12.599 1.00 86.12 222 LYS A O 1
ATOM 1691 N N . LEU A 1 223 ? 5.282 11.902 10.514 1.00 89.06 223 LEU A N 1
ATOM 1692 C CA . LEU A 1 223 ? 3.861 11.563 10.500 1.00 89.06 223 LEU A CA 1
ATOM 1693 C C . LEU A 1 223 ? 3.642 10.048 10.643 1.00 89.06 223 LEU A C 1
ATOM 1695 O O . LEU A 1 223 ? 2.791 9.626 11.418 1.00 89.06 223 LEU A O 1
ATOM 1699 N N . CYS A 1 224 ? 4.450 9.225 9.970 1.00 86.00 224 CYS A N 1
ATOM 1700 C CA . CYS A 1 224 ? 4.417 7.773 10.149 1.00 86.00 224 CYS A CA 1
ATOM 1701 C C . CYS A 1 224 ? 4.738 7.357 11.594 1.00 86.00 224 CYS A C 1
ATOM 1703 O O . CYS A 1 224 ? 4.063 6.489 12.145 1.00 86.00 224 CYS A O 1
ATOM 1705 N N . ALA A 1 225 ? 5.743 7.978 12.219 1.00 84.00 225 ALA A N 1
ATOM 1706 C CA . ALA A 1 225 ? 6.103 7.702 13.608 1.00 84.00 225 ALA A CA 1
ATOM 1707 C C . ALA A 1 225 ? 4.987 8.113 14.586 1.00 84.00 225 ALA A C 1
ATOM 1709 O O . ALA A 1 225 ? 4.645 7.342 15.484 1.00 84.00 225 ALA A O 1
ATOM 1710 N N . ASP A 1 226 ? 4.381 9.285 14.379 1.00 87.56 226 ASP A N 1
ATOM 1711 C CA . ASP A 1 226 ? 3.283 9.799 15.202 1.00 87.56 226 ASP A CA 1
ATOM 1712 C C . ASP A 1 226 ? 2.025 8.902 15.096 1.00 87.56 226 ASP A C 1
ATOM 1714 O O . ASP A 1 226 ? 1.313 8.712 16.085 1.00 87.56 226 ASP A O 1
ATOM 1718 N N . SER A 1 227 ? 1.793 8.271 13.937 1.00 88.69 227 SER A N 1
ATOM 1719 C CA . SER A 1 227 ? 0.667 7.354 13.691 1.00 88.69 227 SER A CA 1
ATOM 1720 C C . SER A 1 227 ? 0.927 5.889 14.072 1.00 88.69 227 SER A C 1
ATOM 1722 O O . SER A 1 227 ? -0.002 5.081 14.041 1.00 88.69 227 SER A O 1
ATOM 1724 N N . ALA A 1 228 ? 2.143 5.513 14.488 1.00 85.50 228 ALA A N 1
ATOM 1725 C CA . ALA A 1 228 ? 2.507 4.110 14.733 1.00 85.50 228 ALA A CA 1
ATOM 1726 C C . ALA A 1 228 ? 1.600 3.404 15.762 1.00 85.50 228 ALA A C 1
ATOM 1728 O O . ALA A 1 228 ? 1.235 2.238 15.584 1.00 85.50 228 ALA A O 1
ATOM 1729 N N . LYS A 1 229 ? 1.190 4.112 16.826 1.00 86.62 229 LYS A N 1
ATOM 1730 C CA . LYS A 1 229 ? 0.279 3.569 17.853 1.00 86.62 229 LYS A CA 1
ATOM 1731 C C . LYS A 1 229 ? -1.124 3.315 17.308 1.00 86.62 229 LYS A C 1
ATOM 1733 O O . LYS A 1 229 ? -1.723 2.292 17.625 1.00 86.62 229 LYS A O 1
ATOM 1738 N N . GLU A 1 230 ? -1.634 4.232 16.491 1.00 92.44 230 GLU A N 1
ATOM 1739 C CA . GLU A 1 230 ? -2.949 4.099 15.862 1.00 92.44 230 GLU A CA 1
ATOM 1740 C C . GLU A 1 230 ? -2.951 2.944 14.855 1.00 92.44 230 GLU A C 1
ATOM 1742 O O . GLU A 1 230 ? -3.819 2.077 14.927 1.00 92.44 230 GLU A O 1
ATOM 1747 N N . ILE A 1 231 ? -1.927 2.864 13.997 1.00 89.25 231 ILE A N 1
ATOM 1748 C CA . ILE A 1 231 ? -1.724 1.753 13.056 1.00 89.25 231 ILE A CA 1
ATOM 1749 C C . ILE A 1 231 ? -1.685 0.419 13.805 1.00 89.25 231 ILE A C 1
ATOM 1751 O O . ILE A 1 231 ? -2.405 -0.507 13.445 1.00 89.25 231 ILE A O 1
ATOM 1755 N N . THR A 1 232 ? -0.902 0.325 14.883 1.00 87.56 232 THR A N 1
ATOM 1756 C CA . THR A 1 232 ? -0.824 -0.895 15.705 1.00 87.56 232 THR A CA 1
ATOM 1757 C C . THR A 1 232 ? -2.198 -1.281 16.258 1.00 87.56 232 THR A C 1
ATOM 1759 O O . THR A 1 232 ? -2.608 -2.433 16.124 1.00 87.56 232 THR A O 1
ATOM 1762 N N . ALA A 1 233 ? -2.961 -0.321 16.790 1.00 89.56 233 ALA A N 1
ATOM 1763 C CA . ALA A 1 233 ? -4.311 -0.577 17.289 1.00 89.56 233 ALA A CA 1
ATOM 1764 C C . ALA A 1 233 ? -5.281 -1.031 16.182 1.00 89.56 233 ALA A C 1
ATOM 1766 O O . ALA A 1 233 ? -6.108 -1.916 16.411 1.00 89.56 233 ALA A O 1
ATOM 1767 N N . ILE A 1 234 ? -5.191 -0.458 14.975 1.00 93.50 234 ILE A N 1
ATOM 1768 C CA . ILE A 1 234 ? -5.974 -0.899 13.809 1.00 93.50 234 ILE A CA 1
ATOM 1769 C C . ILE A 1 234 ? -5.634 -2.351 13.479 1.00 93.50 234 ILE A C 1
ATOM 1771 O O . ILE A 1 234 ? -6.532 -3.175 13.325 1.00 93.50 234 ILE A O 1
ATOM 1775 N N . LEU A 1 235 ? -4.350 -2.686 13.408 1.00 91.00 235 LEU A N 1
ATOM 1776 C CA . LEU A 1 235 ? -3.907 -4.031 13.066 1.00 91.00 235 LEU A CA 1
ATOM 1777 C C . LEU A 1 235 ? -4.378 -5.056 14.099 1.00 91.00 235 LEU A C 1
ATOM 1779 O O . LEU A 1 235 ? -5.013 -6.033 13.715 1.00 91.00 235 LEU A O 1
ATOM 1783 N N . GLU A 1 236 ? -4.175 -4.796 15.394 1.00 88.81 236 GLU A N 1
ATOM 1784 C CA . GLU A 1 236 ? -4.671 -5.644 16.487 1.00 88.81 236 GLU A CA 1
ATOM 1785 C C . GLU A 1 236 ? -6.189 -5.852 16.427 1.00 88.81 236 GLU A C 1
ATOM 1787 O O . GLU A 1 236 ? -6.687 -6.962 16.630 1.00 88.81 236 GLU A O 1
ATOM 1792 N N . ASN A 1 237 ? -6.944 -4.789 16.140 1.00 91.88 237 ASN A N 1
ATOM 1793 C CA . ASN A 1 237 ? -8.390 -4.873 15.978 1.00 91.88 237 ASN A CA 1
ATOM 1794 C C . ASN A 1 237 ? -8.784 -5.692 14.746 1.00 91.88 237 ASN A C 1
ATOM 1796 O O . ASN A 1 237 ? -9.772 -6.419 14.813 1.00 91.88 237 ASN A O 1
ATOM 1800 N N . ALA A 1 238 ? -8.042 -5.583 13.643 1.00 92.75 238 ALA A N 1
ATOM 1801 C CA . ALA A 1 238 ? -8.290 -6.361 12.436 1.00 92.75 238 ALA A CA 1
ATOM 1802 C C . ALA A 1 238 ? -8.035 -7.854 12.678 1.00 92.75 238 ALA A C 1
ATOM 1804 O O . ALA A 1 238 ? -8.871 -8.659 12.274 1.00 92.75 238 ALA A O 1
ATOM 1805 N N . VAL A 1 239 ? -6.964 -8.218 13.403 1.00 88.50 239 VAL A N 1
ATOM 1806 C CA . VAL A 1 239 ? -6.704 -9.617 13.803 1.00 88.50 239 VAL A CA 1
ATOM 1807 C C . VAL A 1 239 ? -7.896 -10.185 14.563 1.00 88.50 239 VAL A C 1
ATOM 1809 O O . VAL A 1 239 ? -8.477 -11.175 14.140 1.00 88.50 239 VAL A O 1
ATOM 1812 N N . LYS A 1 240 ? -8.336 -9.484 15.617 1.00 89.19 240 LYS A N 1
ATOM 1813 C CA . LYS A 1 240 ? -9.454 -9.907 16.476 1.00 89.19 240 LYS A CA 1
ATOM 1814 C C . LYS A 1 240 ? -10.791 -10.030 15.739 1.00 89.19 240 LYS A C 1
ATOM 1816 O O . LYS A 1 240 ? -11.728 -10.589 16.289 1.00 89.19 240 LYS A O 1
ATOM 1821 N N . ILE A 1 241 ? -10.933 -9.400 14.572 1.00 92.44 241 ILE A N 1
ATOM 1822 C CA . ILE A 1 241 ? -12.136 -9.492 13.728 1.00 92.44 241 ILE A CA 1
ATOM 1823 C C . ILE A 1 241 ? -12.032 -10.669 12.744 1.00 92.44 241 ILE 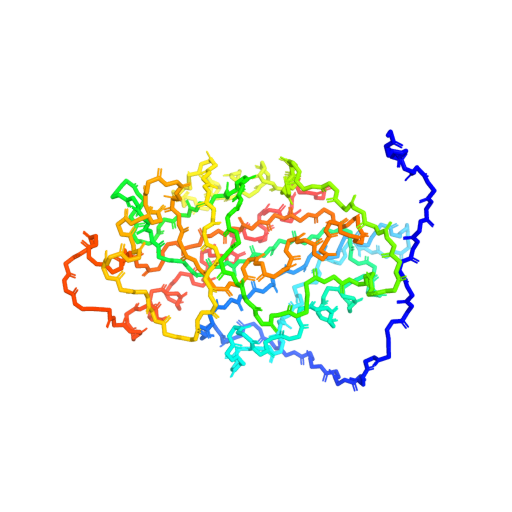A C 1
ATOM 1825 O O . ILE A 1 241 ? -13.058 -11.140 12.257 1.00 92.44 241 ILE A O 1
ATOM 1829 N N . LEU A 1 242 ? -10.810 -11.089 12.405 1.00 88.06 242 LEU A N 1
ATOM 1830 C CA . LEU A 1 242 ? -10.524 -12.186 11.480 1.00 88.06 242 LEU A CA 1
ATOM 1831 C C . LEU A 1 242 ? -10.401 -13.551 12.170 1.00 88.06 242 LEU A C 1
ATOM 1833 O O . LEU A 1 242 ? -10.516 -14.560 11.466 1.00 88.06 242 LEU A O 1
ATOM 1837 N N . ASP A 1 243 ? -10.141 -13.557 13.479 1.00 81.19 243 ASP A N 1
ATOM 1838 C CA . ASP A 1 243 ? -10.265 -14.710 14.382 1.00 81.19 243 ASP A CA 1
ATOM 1839 C C . ASP A 1 243 ? -11.741 -15.051 14.657 1.00 81.19 243 ASP A C 1
ATOM 1841 O O . ASP A 1 243 ? -12.078 -16.258 14.612 1.00 81.19 243 ASP A O 1
#

Radius of gyration: 17.65 Å; Cα contacts (8 Å, |Δi|>4): 450; chains: 1; bounding box: 34×51×48 Å

Secondary structure (DSSP, 8-state):
------S--PPP------------S----SS-EEEEE-----TTS-----B---TTTTS-GGG--HHHHHHHHHHTT--EEEEEEEEEESSSSS-TT-EEE--EEEE---SS---S-SSS------SS-S-HHHHHHHHHHHHHHT--EEE--EEEE---SSPPPHHHHHHHTTT-SEEESSSTTHHHHHHHTT--EEEEEEEEEEPTTTSSS---HHHHHHHHHHHHHHHHHHHHHHHHHH-